Protein AF-A0A6I1QXG1-F1 (afdb_monomer)

Foldseek 3Di:
DPPPPVVVVVVVVVVVVVVVVVQVPWFWAWDWDWADQQFIWIKIWTAAQAKFAFKKKDWFKWFQVDDDPNFSIDTQPQDIDTDGIAHHGGMDDRDGPLVSGPCSVVDDQQIKMWTKMWMDGVRHPDTWMKTWIHRHRPWIWMAIDDPVCVVCRVVLVCCQSRDPHNVVSVVVVDDPVRIDIHD

Mean predicted aligned error: 5.83 Å

Secondary structure (DSSP, 8-state):
--STTHHHHHHHHHHHHHHHHHHHT----EEEEEE-TTS-EEEEEE-SSS-EES-EEEEEEEESSS-BTTBSSEE--PPPEE-SEE-TT-EEEEEETGGG-TTGGG--TT-EEEEEEEEE-TT-S--EEEEEEEETTTEEEEEEEPGGGGGGHHHHHHHHHTSS-HHHHHHHHS-GGGPEEE-

Solvent-accessible surface area (backbone atoms only — not comparable to full-atom values): 9833 Å² total; per-residue (Å²): 144,72,72,83,63,54,57,62,53,52,51,52,52,51,50,52,51,50,56,54,53,52,56,76,69,47,54,24,35,64,47,80,44,65,37,35,20,54,63,49,20,38,29,47,32,30,77,21,88,30,72,36,52,47,40,32,39,39,47,56,40,29,33,59,75,41,67,39,96,95,36,70,32,28,72,37,71,36,71,69,44,74,44,73,66,42,52,48,69,33,69,50,68,78,40,46,54,54,79,56,22,88,50,36,90,80,61,51,77,69,34,41,35,40,40,40,36,40,38,40,41,82,70,34,73,55,79,44,39,26,44,38,40,32,32,31,60,70,34,32,34,36,30,77,52,58,77,89,49,58,88,48,46,67,60,54,50,47,61,23,64,72,40,98,54,34,68,61,40,57,65,68,70,53,63,73,89,64,47,44,70,23,87

Nearest PDB structures (foldseek):
  5mho-assembly1_A  TM=5.913E-01  e=2.987E-01  Homo sapiens
  5mhn-assembly1_A  TM=5.917E-01  e=3.156E-01  Homo sapiens
  5mhm-assembly1_A  TM=5.812E-01  e=3.523E-01  Homo sapiens
  5mhn-assembly2_B  TM=4.538E-01  e=1.545E-01  Homo sapiens
  5mhl-assembly1_A  TM=4.402E-01  e=1.822E-01  Homo sapiens

Sequence (183 aa):
MATLVTLPLILVGGILAFIQLRGEFAKPDIGLGFYRAQSPQLRVVNLGSTLVREPKYQLDIYDLNVKADGRPFMILQIPAQVLDFLNPNDALGPYGIMALSPRRDAVKDGHHLFGYGQVTCPGCTRFRRYWFYAELGKGGWYAEIPAEEHPNILKRLADIVYSENPLAGIGATVSQTVRVSIR

pLDDT: mean 91.42, std 8.35, range [53.91, 98.31]

Radius of gyration: 21.5 Å; Cα contacts (8 Å, |Δi|>4): 371; chains: 1; bounding box: 45×30×80 Å

Structure (mmCIF, N/CA/C/O backbone):
data_AF-A0A6I1QXG1-F1
#
_entry.id   AF-A0A6I1QXG1-F1
#
loop_
_atom_site.group_PDB
_atom_site.id
_atom_site.type_symbol
_atom_site.label_atom_id
_atom_site.label_alt_id
_atom_site.label_comp_id
_atom_site.label_asym_id
_atom_site.label_entity_id
_atom_site.label_seq_id
_atom_site.pdbx_PDB_ins_code
_atom_site.Cartn_x
_atom_site.Cartn_y
_atom_site.Cartn_z
_atom_site.occupancy
_atom_site.B_iso_or_equiv
_atom_site.auth_seq_id
_atom_site.auth_comp_id
_atom_site.auth_asym_id
_atom_site.auth_atom_id
_atom_site.pdbx_PDB_model_num
ATOM 1 N N . MET A 1 1 ? -27.106 -7.708 58.374 1.00 54.12 1 MET A N 1
ATOM 2 C CA . MET A 1 1 ? -26.103 -8.635 57.803 1.00 54.12 1 MET A CA 1
ATOM 3 C C . MET A 1 1 ? -26.283 -8.710 56.275 1.00 54.12 1 MET A C 1
ATOM 5 O O . MET A 1 1 ? -26.497 -9.779 55.733 1.00 54.12 1 MET A O 1
ATOM 9 N N . ALA A 1 2 ? -26.269 -7.560 55.582 1.00 53.91 2 ALA A N 1
ATOM 10 C CA . ALA A 1 2 ? -26.629 -7.449 54.153 1.00 53.91 2 ALA A CA 1
ATOM 11 C C . ALA A 1 2 ? -25.591 -6.670 53.313 1.00 53.91 2 ALA A C 1
ATOM 13 O O . ALA A 1 2 ? -25.791 -6.427 52.130 1.00 53.91 2 ALA A O 1
ATOM 14 N N . THR A 1 3 ? -24.472 -6.272 53.919 1.00 57.31 3 THR A N 1
ATOM 15 C CA . THR A 1 3 ? -23.481 -5.357 53.331 1.00 57.31 3 THR A CA 1
ATOM 16 C C . THR A 1 3 ? -22.302 -6.057 52.652 1.00 57.31 3 THR A C 1
ATOM 18 O O . THR A 1 3 ? -21.581 -5.421 51.895 1.00 57.31 3 THR A O 1
ATOM 21 N N . LEU A 1 4 ? -22.101 -7.359 52.883 1.00 59.66 4 LEU A N 1
ATOM 22 C CA . LEU A 1 4 ? -20.922 -8.080 52.380 1.00 59.66 4 LEU A CA 1
ATOM 23 C C . LEU A 1 4 ? -21.083 -8.634 50.951 1.00 59.66 4 LEU A C 1
ATOM 25 O O . LEU A 1 4 ? -20.084 -8.915 50.300 1.00 59.66 4 LEU A O 1
ATOM 29 N N . VAL A 1 5 ? -22.315 -8.747 50.439 1.00 63.31 5 VAL A N 1
ATOM 30 C CA . VAL A 1 5 ? -22.600 -9.320 49.103 1.00 63.31 5 VAL A CA 1
ATOM 31 C C . VAL A 1 5 ? -22.912 -8.243 48.053 1.00 63.31 5 VAL A C 1
ATOM 33 O O . VAL A 1 5 ? -22.680 -8.443 46.865 1.00 63.31 5 VAL A O 1
ATOM 36 N N . THR A 1 6 ? -23.376 -7.062 48.465 1.00 69.38 6 THR A N 1
ATOM 37 C CA . THR A 1 6 ? -23.766 -5.975 47.551 1.00 69.38 6 THR A CA 1
ATOM 38 C C . THR A 1 6 ? -22.577 -5.291 46.878 1.00 69.38 6 THR A C 1
ATOM 40 O O . THR A 1 6 ? -22.641 -4.991 45.689 1.00 69.38 6 THR A O 1
ATOM 43 N N . LEU A 1 7 ? -21.469 -5.089 47.597 1.00 75.06 7 LEU A N 1
ATOM 44 C CA . LEU A 1 7 ? -20.270 -4.443 47.055 1.00 75.06 7 LEU A CA 1
ATOM 45 C C . LEU A 1 7 ? -19.622 -5.214 45.880 1.00 75.06 7 LEU A C 1
ATOM 47 O O . LEU A 1 7 ? -19.377 -4.590 44.846 1.00 75.06 7 LEU A O 1
ATOM 51 N N . PRO A 1 8 ? -19.375 -6.541 45.961 1.00 79.44 8 PRO A N 1
ATOM 52 C CA . PRO A 1 8 ? -18.813 -7.281 44.831 1.00 79.44 8 PRO A CA 1
ATOM 53 C C . PRO A 1 8 ? -19.759 -7.328 43.623 1.00 79.44 8 PRO A C 1
ATOM 55 O O . PRO A 1 8 ? -19.289 -7.244 42.493 1.00 79.44 8 PRO A O 1
ATOM 58 N N . LEU A 1 9 ? -21.081 -7.376 43.831 1.00 79.00 9 LEU A N 1
ATOM 59 C CA . LEU A 1 9 ? -22.063 -7.320 42.739 1.00 79.00 9 LEU A CA 1
ATOM 60 C C . LEU A 1 9 ? -22.036 -5.976 41.996 1.00 79.00 9 LEU A C 1
ATOM 62 O O . LEU A 1 9 ? -22.046 -5.962 40.766 1.00 79.00 9 LEU A O 1
ATOM 66 N N . ILE A 1 10 ? -21.947 -4.856 42.722 1.00 84.69 10 ILE A N 1
ATOM 67 C CA . ILE A 1 10 ? -21.824 -3.518 42.119 1.00 84.69 10 ILE A CA 1
ATOM 68 C C . ILE A 1 10 ? -20.504 -3.391 41.353 1.00 84.69 10 ILE A C 1
ATOM 70 O O . ILE A 1 10 ? -20.495 -2.866 40.242 1.00 84.69 10 ILE A O 1
ATOM 74 N N . LEU A 1 11 ? -19.399 -3.898 41.908 1.00 86.19 11 LEU A N 1
ATOM 75 C CA . LEU A 1 11 ? -18.097 -3.870 41.237 1.00 86.19 11 LEU A CA 1
ATOM 76 C C . LEU A 1 11 ? -18.103 -4.692 39.946 1.00 86.19 11 LEU A C 1
ATOM 78 O O . LEU A 1 11 ? -17.664 -4.195 38.913 1.00 86.19 11 LEU A O 1
ATOM 82 N N . VAL A 1 12 ? -18.643 -5.913 39.971 1.00 88.75 12 VAL A N 1
ATOM 83 C CA . VAL A 1 12 ? -18.746 -6.758 38.771 1.00 88.75 12 VAL A CA 1
ATOM 84 C C . VAL A 1 12 ? -19.657 -6.111 37.727 1.00 88.75 12 VAL A C 1
ATOM 86 O O . VAL A 1 12 ? -19.268 -6.010 36.566 1.00 88.75 12 VAL A O 1
ATOM 89 N N . GLY A 1 13 ? -20.828 -5.607 3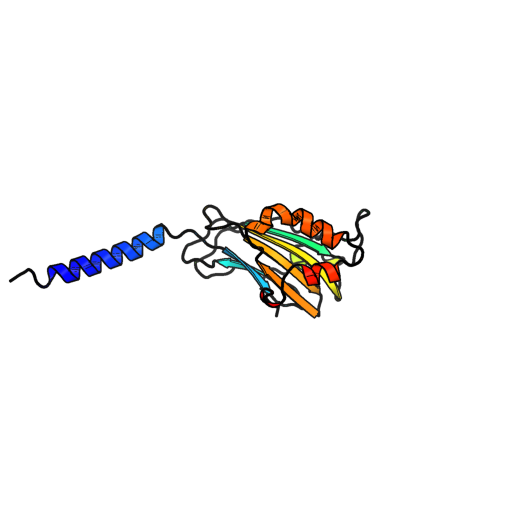8.131 1.00 88.69 13 GLY A N 1
ATOM 90 C CA . GLY A 1 13 ? -21.739 -4.897 37.230 1.00 88.69 13 GLY A CA 1
ATOM 91 C C . GLY A 1 13 ? -21.103 -3.650 36.609 1.00 88.69 13 GLY A C 1
ATOM 92 O O . GLY A 1 13 ? -21.192 -3.449 35.400 1.00 88.69 13 GLY A O 1
ATOM 93 N N . GLY A 1 14 ? -20.392 -2.853 37.412 1.00 89.69 14 GLY A N 1
ATOM 94 C CA . GLY A 1 14 ? -19.665 -1.671 36.949 1.00 89.69 14 GLY A CA 1
ATOM 95 C C . GLY A 1 14 ? -18.531 -2.008 35.979 1.00 89.69 14 GLY A C 1
ATOM 96 O O . GLY A 1 14 ? -18.388 -1.341 34.957 1.00 89.69 14 GLY A O 1
ATOM 97 N N . ILE A 1 15 ? -17.763 -3.070 36.246 1.00 89.19 15 ILE A N 1
ATOM 98 C CA . ILE A 1 15 ? -16.699 -3.546 35.349 1.00 89.19 15 ILE A CA 1
ATOM 99 C C . ILE A 1 15 ? -17.286 -4.015 34.014 1.00 89.19 15 ILE A C 1
ATOM 101 O O . ILE A 1 15 ? -16.781 -3.629 32.963 1.00 89.19 15 ILE A O 1
ATOM 105 N N . LEU A 1 16 ? -18.364 -4.803 34.032 1.00 87.62 16 LEU A N 1
ATOM 106 C CA . LEU A 1 16 ? -19.006 -5.290 32.807 1.00 87.62 16 LEU A CA 1
ATOM 107 C C . LEU A 1 16 ? -19.602 -4.144 31.980 1.00 87.62 16 LEU A C 1
ATOM 109 O O . LEU A 1 16 ? -19.374 -4.090 30.772 1.00 87.62 16 LEU A O 1
ATOM 113 N N . ALA A 1 17 ? -20.285 -3.194 32.624 1.00 85.25 17 ALA A N 1
ATOM 114 C CA . ALA A 1 17 ? -20.804 -2.000 31.960 1.00 85.25 17 ALA A CA 1
ATOM 115 C C . ALA A 1 17 ? -19.674 -1.150 31.358 1.00 85.25 17 ALA A C 1
ATOM 117 O O . ALA A 1 17 ? -19.783 -0.682 30.227 1.00 85.25 17 ALA A O 1
ATOM 118 N N . PHE A 1 18 ? -18.556 -0.992 32.073 1.00 84.56 18 PHE A N 1
ATOM 119 C CA . PHE A 1 18 ? -17.382 -0.283 31.566 1.00 84.56 18 PHE A CA 1
ATOM 120 C C . PHE A 1 18 ? -16.746 -0.988 30.358 1.00 84.56 18 PHE A C 1
ATOM 122 O O . PHE A 1 18 ? -16.368 -0.326 29.391 1.00 84.56 18 PHE A O 1
ATOM 129 N N . ILE A 1 19 ? -16.651 -2.322 30.382 1.00 83.12 19 ILE A N 1
ATOM 130 C CA . ILE A 1 19 ? -16.152 -3.122 29.253 1.00 83.12 19 ILE A CA 1
ATOM 131 C C . ILE A 1 19 ? -17.070 -2.964 28.033 1.00 83.12 19 ILE A C 1
ATOM 133 O O . ILE A 1 19 ? -16.569 -2.737 26.933 1.00 83.12 19 ILE A O 1
ATOM 137 N N . GLN A 1 20 ? -18.392 -3.022 28.222 1.00 79.69 20 GLN A N 1
ATOM 138 C CA . GLN A 1 20 ? -19.362 -2.821 27.140 1.00 79.69 20 GLN A CA 1
ATOM 139 C C . GLN A 1 20 ? -19.287 -1.403 26.560 1.00 79.69 20 GLN A C 1
ATOM 141 O O . GLN A 1 20 ? -19.156 -1.246 25.348 1.00 79.69 20 GLN A O 1
ATOM 146 N N . LEU A 1 21 ? -19.270 -0.372 27.412 1.00 81.50 21 LEU A N 1
ATOM 147 C CA . LEU A 1 21 ? -19.155 1.024 26.976 1.00 81.50 21 LEU A CA 1
ATOM 148 C C . LEU A 1 21 ? -17.854 1.282 26.212 1.00 81.50 21 LEU A C 1
ATOM 150 O O . LEU A 1 21 ? -17.858 1.996 25.214 1.00 81.50 21 LEU A O 1
ATOM 154 N N . ARG A 1 22 ? -16.734 0.680 26.629 1.00 78.75 22 ARG A N 1
ATOM 155 C CA . ARG A 1 22 ? -15.468 0.792 25.891 1.00 78.75 22 ARG A CA 1
ATOM 156 C C . ARG A 1 22 ? -15.561 0.270 24.460 1.00 78.75 22 ARG A C 1
ATOM 158 O O . ARG A 1 22 ? -14.915 0.847 23.589 1.00 78.75 22 ARG A O 1
ATOM 165 N N . GLY A 1 23 ? -16.335 -0.789 24.226 1.00 69.19 23 GLY A N 1
ATOM 166 C CA . GLY A 1 23 ? -16.567 -1.334 22.888 1.00 69.19 23 GLY A CA 1
ATOM 167 C C . GLY A 1 23 ? -17.286 -0.346 21.969 1.00 69.19 23 GLY A C 1
ATOM 168 O O . GLY A 1 23 ? -16.873 -0.173 20.828 1.00 69.19 23 GLY A O 1
ATOM 169 N N . GLU A 1 24 ? -18.285 0.369 22.489 1.00 74.56 24 GLU A N 1
ATOM 170 C CA . GLU A 1 24 ? -19.055 1.370 21.732 1.00 74.56 24 GLU A CA 1
ATOM 171 C C . GLU A 1 24 ? -18.222 2.602 21.346 1.00 74.56 24 GLU A C 1
ATOM 173 O O . GLU A 1 24 ? -18.413 3.191 20.284 1.00 74.56 24 GLU A O 1
ATOM 178 N N . PHE A 1 25 ? -17.250 2.986 22.178 1.00 80.44 25 PHE A N 1
ATOM 179 C CA . PHE A 1 25 ? -16.347 4.105 21.879 1.00 80.44 25 PHE A CA 1
ATOM 180 C C . PHE A 1 25 ? -15.090 3.696 21.097 1.00 80.44 25 PHE A C 1
ATOM 182 O O . PHE A 1 25 ? -14.273 4.559 20.753 1.00 80.44 25 PHE A O 1
ATOM 189 N N . ALA A 1 26 ? -14.899 2.404 20.820 1.00 87.56 26 ALA A N 1
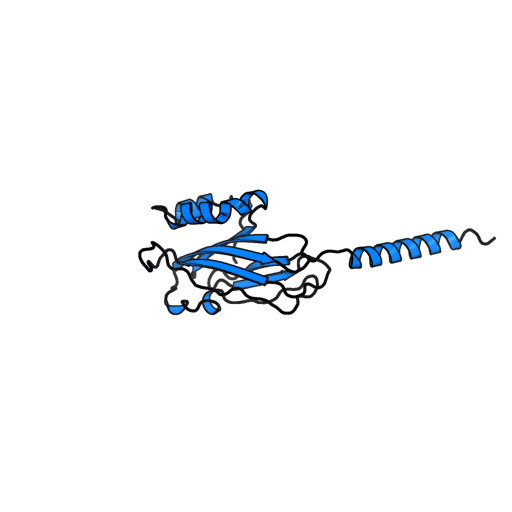ATOM 190 C CA . ALA A 1 26 ? -13.734 1.936 20.089 1.00 87.56 26 ALA A CA 1
ATOM 191 C C . ALA A 1 26 ? -13.843 2.328 18.607 1.00 87.56 26 ALA A C 1
ATOM 193 O O . ALA A 1 26 ? -14.673 1.838 17.842 1.00 87.56 26 ALA A O 1
ATOM 194 N N . LYS A 1 27 ? -12.964 3.236 18.184 1.00 92.75 27 LYS A N 1
ATOM 195 C CA . LYS A 1 27 ? -12.888 3.659 16.787 1.00 92.75 27 LYS A CA 1
ATOM 196 C C . LYS A 1 27 ? -12.314 2.534 15.914 1.00 92.75 27 LYS A C 1
ATOM 198 O O . LYS A 1 27 ? -11.374 1.869 16.356 1.00 92.75 27 LYS A O 1
ATOM 203 N N . PRO A 1 28 ? -12.806 2.355 14.677 1.00 95.31 28 PRO A N 1
ATOM 204 C CA . PRO A 1 28 ? -12.245 1.367 13.766 1.00 95.31 28 PRO A CA 1
ATOM 205 C C . PRO A 1 28 ? -10.762 1.642 13.475 1.00 95.31 28 PRO A C 1
ATOM 207 O O . PRO A 1 28 ? -10.323 2.796 13.418 1.00 95.31 28 PRO A O 1
ATOM 210 N N . ASP A 1 29 ? -9.978 0.587 13.272 1.00 96.62 29 ASP A N 1
ATOM 211 C CA . ASP A 1 29 ? -8.586 0.683 12.827 1.00 96.62 29 ASP A CA 1
ATOM 212 C C . ASP A 1 29 ? -8.377 -0.290 11.673 1.00 96.62 29 ASP A C 1
ATOM 214 O O . ASP A 1 29 ? -8.671 -1.475 11.796 1.00 96.62 29 ASP A O 1
ATOM 218 N N . ILE A 1 30 ? -7.890 0.209 10.541 1.00 97.75 30 ILE A N 1
ATOM 219 C CA . ILE A 1 30 ? -7.683 -0.595 9.339 1.00 97.75 30 ILE A CA 1
ATOM 220 C C . ILE A 1 30 ? -6.283 -0.408 8.784 1.00 97.75 30 ILE A C 1
ATOM 222 O O . ILE A 1 30 ? -5.664 0.641 8.962 1.00 97.75 30 ILE A O 1
ATOM 226 N N . GLY A 1 31 ? -5.808 -1.420 8.068 1.00 97.81 31 GLY A N 1
ATOM 227 C CA . GLY A 1 31 ? -4.512 -1.418 7.405 1.00 97.81 31 GLY A CA 1
ATOM 228 C C . GLY A 1 31 ? -4.536 -2.125 6.056 1.00 97.81 31 GLY A C 1
ATOM 229 O O . GLY A 1 31 ? -5.525 -2.754 5.670 1.00 97.81 31 GLY A O 1
ATOM 230 N N . LEU A 1 32 ? -3.414 -2.019 5.346 1.00 97.88 32 LEU A N 1
ATOM 231 C CA . LEU A 1 32 ? -3.138 -2.796 4.141 1.00 97.88 32 LEU A CA 1
ATOM 232 C C . LEU A 1 32 ? -2.072 -3.846 4.446 1.00 97.88 32 LEU A C 1
ATOM 234 O O . LEU A 1 32 ? -1.063 -3.558 5.089 1.00 97.88 32 LEU A O 1
ATOM 238 N N . GLY A 1 33 ? -2.296 -5.060 3.954 1.00 96.12 33 GLY A N 1
ATOM 239 C CA . GLY A 1 33 ? -1.309 -6.132 3.943 1.00 96.12 33 GLY A CA 1
ATOM 240 C C . GLY A 1 33 ? -0.978 -6.535 2.512 1.00 96.12 33 GLY A C 1
ATOM 241 O O . GLY A 1 33 ? -1.880 -6.638 1.678 1.00 96.12 33 GLY A O 1
ATOM 242 N N . PHE A 1 34 ? 0.301 -6.788 2.240 1.00 95.56 34 PHE A N 1
ATOM 243 C CA . PHE A 1 34 ? 0.778 -7.248 0.937 1.00 95.56 34 PHE A CA 1
ATOM 244 C C . PHE A 1 34 ? 1.401 -8.640 1.061 1.00 95.56 34 PHE A C 1
ATOM 246 O O . PHE A 1 34 ? 2.191 -8.895 1.970 1.00 95.56 34 PHE A O 1
ATOM 253 N N . TYR A 1 35 ? 1.036 -9.541 0.151 1.00 91.56 35 TYR A N 1
ATOM 254 C CA . TYR A 1 35 ? 1.358 -10.972 0.224 1.00 91.56 35 TYR A CA 1
ATOM 255 C C . TYR A 1 35 ? 1.775 -11.525 -1.139 1.00 91.56 35 TYR A C 1
ATOM 257 O O . TYR A 1 35 ? 1.437 -10.937 -2.165 1.00 91.56 35 TYR A O 1
ATOM 265 N N . ARG A 1 36 ? 2.447 -12.683 -1.138 1.00 88.38 36 ARG A N 1
ATOM 266 C CA . ARG A 1 36 ? 2.899 -13.448 -2.310 1.00 88.38 36 ARG A CA 1
ATOM 267 C C . ARG A 1 36 ? 3.777 -12.642 -3.252 1.00 88.38 36 ARG A C 1
ATOM 269 O O . ARG A 1 36 ? 3.297 -12.061 -4.221 1.00 88.38 36 ARG A O 1
ATOM 276 N N . ALA A 1 37 ? 5.082 -12.659 -3.002 1.00 74.50 37 ALA A N 1
ATOM 277 C CA . ALA A 1 37 ? 6.044 -11.881 -3.781 1.00 74.50 37 ALA A CA 1
ATOM 278 C C . ALA A 1 37 ? 5.999 -12.185 -5.285 1.00 74.50 37 ALA A C 1
ATOM 280 O O . ALA A 1 37 ? 6.170 -11.283 -6.101 1.00 74.50 37 ALA A O 1
ATOM 281 N N . GLN A 1 38 ? 5.741 -13.441 -5.657 1.00 85.31 38 GLN A N 1
ATOM 282 C CA . GLN A 1 38 ? 5.741 -13.860 -7.058 1.00 85.31 38 GLN A CA 1
ATOM 283 C C . GLN A 1 38 ? 4.543 -13.294 -7.830 1.00 85.31 38 GLN A C 1
ATOM 285 O O . GLN A 1 38 ? 4.644 -13.050 -9.025 1.00 85.31 38 GLN A O 1
ATOM 290 N N . SER A 1 39 ? 3.424 -13.052 -7.146 1.00 90.44 39 SER A N 1
ATOM 291 C CA . SER A 1 39 ? 2.210 -12.471 -7.718 1.00 90.44 39 SER A CA 1
ATOM 292 C C . SER A 1 39 ? 1.565 -11.570 -6.663 1.00 90.44 39 SER A C 1
ATOM 294 O O . SER A 1 39 ? 0.623 -12.022 -6.005 1.00 90.44 39 SER A O 1
ATOM 296 N N . PRO A 1 40 ? 2.051 -10.324 -6.489 1.00 93.69 40 PRO A N 1
ATOM 297 C CA . PRO A 1 40 ? 1.669 -9.456 -5.385 1.00 93.69 40 PRO A CA 1
ATOM 298 C C . PRO A 1 40 ? 0.157 -9.358 -5.191 1.00 93.69 40 PRO A C 1
ATOM 300 O O . PRO A 1 40 ? -0.601 -9.045 -6.115 1.00 93.69 40 PRO A O 1
ATOM 303 N N . GLN A 1 41 ? -0.275 -9.628 -3.965 1.00 96.00 41 GLN A N 1
ATOM 304 C CA . GLN A 1 41 ? -1.667 -9.590 -3.539 1.00 96.00 41 GLN A CA 1
ATOM 305 C C . GLN A 1 41 ? -1.854 -8.559 -2.435 1.00 96.00 41 GLN A C 1
ATOM 307 O O . GLN A 1 41 ? -1.000 -8.414 -1.564 1.00 96.00 41 GLN A O 1
ATOM 312 N N . LEU A 1 42 ? -3.004 -7.897 -2.443 1.00 97.00 42 LEU A N 1
ATOM 313 C CA . LEU A 1 42 ? -3.441 -6.969 -1.413 1.00 97.00 42 LEU A CA 1
ATOM 314 C C . LEU A 1 42 ? -4.505 -7.619 -0.522 1.00 97.00 42 LEU A C 1
ATOM 316 O O . LEU A 1 42 ? -5.403 -8.306 -1.014 1.00 97.00 4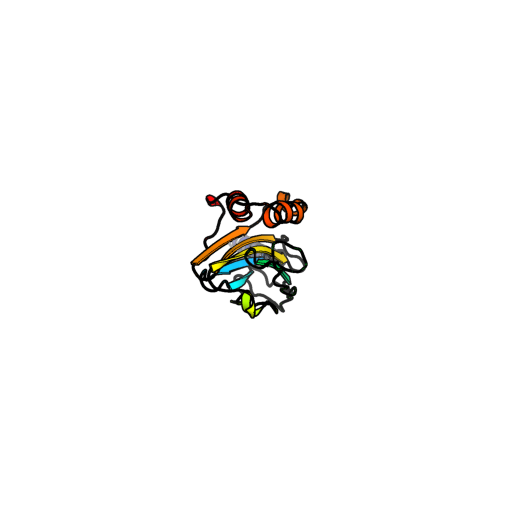2 LEU A O 1
ATOM 320 N N . ARG A 1 43 ? -4.454 -7.329 0.779 1.00 97.31 43 ARG A N 1
ATOM 321 C CA . ARG A 1 43 ? -5.596 -7.454 1.690 1.00 97.31 43 ARG A CA 1
ATOM 322 C C . ARG A 1 43 ? -5.863 -6.140 2.405 1.00 97.31 43 ARG A C 1
ATOM 324 O O . ARG A 1 43 ? -4.925 -5.428 2.766 1.00 97.31 43 ARG A O 1
ATOM 331 N N . VAL A 1 44 ? -7.136 -5.869 2.660 1.00 98.06 44 VAL A N 1
ATOM 332 C CA . VAL A 1 44 ? -7.574 -4.817 3.582 1.00 98.06 44 VAL A CA 1
ATOM 333 C C . VAL A 1 44 ? -7.912 -5.492 4.901 1.00 98.06 44 VAL A C 1
ATOM 335 O O . VAL A 1 44 ? -8.710 -6.424 4.913 1.00 98.06 44 VAL A O 1
ATOM 338 N N . VAL A 1 45 ? -7.274 -5.068 5.988 1.00 97.88 45 VAL A N 1
ATOM 339 C CA . VAL A 1 45 ? -7.336 -5.755 7.286 1.00 97.88 45 VAL A CA 1
ATOM 340 C C . VAL A 1 45 ? -7.955 -4.833 8.323 1.00 97.88 45 VAL A C 1
ATOM 342 O O . VAL A 1 45 ? -7.558 -3.672 8.417 1.00 97.88 45 VAL A O 1
ATOM 345 N N . ASN A 1 46 ? -8.892 -5.347 9.116 1.00 97.56 46 ASN A N 1
ATOM 346 C CA . ASN A 1 46 ? -9.387 -4.677 10.307 1.00 97.56 46 ASN A CA 1
ATOM 347 C C . ASN A 1 46 ? -8.477 -5.050 11.474 1.00 97.56 46 ASN A C 1
ATOM 349 O O . ASN A 1 46 ? -8.435 -6.195 11.912 1.00 97.56 46 ASN A O 1
ATOM 353 N N . LEU A 1 47 ? -7.716 -4.071 11.940 1.00 96.50 47 LEU A N 1
ATOM 354 C CA . LEU A 1 47 ? -6.777 -4.198 13.050 1.00 96.50 47 LEU A CA 1
ATOM 355 C C . LEU A 1 47 ? -7.449 -3.889 14.396 1.00 96.50 47 LEU A C 1
ATOM 357 O O . LEU A 1 47 ? -6.823 -4.042 15.443 1.00 96.50 47 LEU A O 1
ATOM 361 N N . GLY A 1 48 ? -8.694 -3.408 14.364 1.00 93.88 48 GLY A N 1
ATOM 362 C CA . GLY A 1 48 ? -9.483 -3.053 15.530 1.00 93.88 48 GLY A CA 1
ATOM 363 C C . GLY A 1 48 ? -10.497 -4.122 15.936 1.00 93.88 48 GLY A C 1
ATOM 364 O O . GLY A 1 48 ? -10.696 -5.149 15.285 1.00 93.88 48 GLY A O 1
ATOM 365 N N . SER A 1 49 ? -11.188 -3.831 17.038 1.00 92.81 49 SER A N 1
ATOM 366 C CA . SER A 1 49 ? -12.224 -4.687 17.620 1.00 92.81 49 SER A CA 1
ATOM 367 C C . SER A 1 49 ? -13.652 -4.294 17.222 1.00 92.81 49 SER A C 1
ATOM 369 O O . SER A 1 49 ? -14.601 -4.850 17.770 1.00 92.81 49 SER A O 1
ATOM 371 N N . THR A 1 50 ? -13.829 -3.338 16.305 1.00 94.12 50 THR A N 1
ATOM 372 C CA . THR A 1 50 ? -15.147 -2.831 15.883 1.00 94.12 50 THR A CA 1
ATOM 373 C C . THR A 1 50 ? -15.384 -3.002 14.391 1.00 94.12 50 THR A C 1
ATOM 375 O O . THR A 1 50 ? -14.445 -3.121 13.606 1.00 94.12 50 THR A O 1
ATOM 378 N N . LEU A 1 51 ? -16.659 -3.074 14.002 1.00 94.94 51 LEU A N 1
ATOM 379 C CA . LEU A 1 51 ? -17.068 -3.193 12.605 1.00 94.94 51 LEU A CA 1
ATOM 380 C C . LEU A 1 51 ? -16.609 -1.959 11.822 1.00 94.94 51 LEU A C 1
ATOM 382 O O . LEU A 1 51 ? -16.940 -0.828 12.177 1.00 94.94 51 LEU A O 1
ATOM 386 N N . VAL A 1 52 ? -15.911 -2.184 10.715 1.00 97.25 52 VAL A N 1
ATOM 387 C CA . VAL A 1 52 ? -15.574 -1.128 9.762 1.00 97.25 52 VAL A CA 1
ATOM 388 C C . VAL A 1 52 ? -16.653 -1.102 8.691 1.00 97.25 52 VAL A C 1
ATOM 390 O O . VAL A 1 52 ? -16.953 -2.137 8.099 1.00 97.25 52 VAL A O 1
ATOM 393 N N . ARG A 1 53 ? -17.212 0.073 8.412 1.00 96.88 53 ARG A N 1
ATOM 394 C CA . ARG A 1 53 ? -18.134 0.288 7.290 1.00 96.88 53 ARG A CA 1
ATOM 395 C C . ARG A 1 53 ? -17.439 1.095 6.212 1.00 96.88 53 ARG A C 1
ATOM 397 O O . ARG A 1 53 ? -16.657 1.986 6.536 1.00 96.88 53 ARG A O 1
ATOM 404 N N . GLU A 1 54 ? -17.722 0.768 4.961 1.00 97.50 54 GLU A N 1
ATOM 405 C CA . GLU A 1 54 ? -17.268 1.524 3.797 1.00 97.50 54 GLU A CA 1
ATOM 406 C C . GLU A 1 54 ? -15.748 1.790 3.761 1.00 97.50 54 GLU A C 1
ATOM 408 O O . GLU A 1 54 ? -15.334 2.925 3.490 1.00 97.50 54 GLU A O 1
ATOM 413 N N . PRO A 1 55 ? -14.866 0.806 4.070 1.00 97.81 55 PRO A N 1
ATOM 414 C CA . PRO A 1 55 ? -13.444 1.070 3.966 1.00 97.81 55 PRO A CA 1
ATOM 415 C C . PRO A 1 55 ? -13.076 1.359 2.512 1.00 97.81 55 PRO A C 1
ATOM 417 O O . PRO A 1 55 ? -13.493 0.667 1.582 1.00 97.81 55 PRO A O 1
ATOM 420 N N . LYS A 1 56 ? -12.248 2.383 2.335 1.00 98.25 56 LYS A N 1
ATOM 421 C CA . LYS A 1 56 ? -11.748 2.839 1.046 1.00 98.25 56 LYS A CA 1
ATOM 422 C C . LYS A 1 56 ? -10.249 2.629 0.971 1.00 98.25 56 LYS A C 1
ATOM 424 O O . LYS A 1 56 ? -9.527 2.987 1.903 1.00 98.25 56 LYS A O 1
ATOM 429 N N . TYR A 1 57 ? -9.772 2.132 -0.164 1.00 98.25 57 TYR A N 1
ATOM 430 C CA . TYR A 1 57 ? -8.345 2.098 -0.461 1.00 98.25 57 TYR A CA 1
ATOM 431 C C . TYR A 1 57 ? -8.034 2.585 -1.873 1.00 98.25 57 TYR A C 1
ATOM 433 O O . TYR A 1 57 ? -8.884 2.588 -2.763 1.00 98.25 57 TYR A O 1
ATOM 441 N N . GLN A 1 58 ? -6.791 3.005 -2.075 1.00 97.75 58 GLN A N 1
ATOM 442 C CA . GLN A 1 58 ? -6.255 3.395 -3.375 1.00 97.75 58 GLN A CA 1
ATOM 443 C C . GLN A 1 58 ? -4.801 2.946 -3.470 1.00 97.75 58 GLN A C 1
ATOM 445 O O . GLN A 1 58 ? -4.074 3.003 -2.477 1.00 97.75 58 GLN A O 1
ATOM 450 N N . LEU A 1 59 ? -4.396 2.505 -4.660 1.00 97.62 59 LEU A N 1
ATOM 451 C CA . LEU A 1 59 ? -3.027 2.121 -4.974 1.00 97.62 59 LEU A CA 1
ATOM 452 C C . LEU A 1 59 ? -2.513 2.987 -6.125 1.00 97.62 59 LEU A C 1
ATOM 454 O O . LEU A 1 59 ? -3.051 2.927 -7.228 1.00 97.62 59 LEU A O 1
ATOM 458 N N . ASP A 1 60 ? -1.441 3.730 -5.880 1.00 96.06 60 ASP A N 1
ATOM 459 C CA . ASP A 1 60 ? -0.716 4.480 -6.899 1.00 96.06 60 ASP A CA 1
ATOM 460 C C . ASP A 1 60 ? 0.611 3.755 -7.148 1.00 96.06 60 ASP A C 1
ATOM 462 O O . ASP A 1 60 ? 1.618 4.013 -6.487 1.00 96.06 60 ASP A O 1
ATOM 466 N N . ILE A 1 61 ? 0.569 2.768 -8.051 1.00 96.62 61 ILE A N 1
ATOM 467 C CA . ILE A 1 61 ? 1.698 1.888 -8.385 1.00 96.62 61 ILE A CA 1
ATOM 468 C C . ILE A 1 61 ? 2.194 2.198 -9.797 1.00 96.62 61 ILE A C 1
ATOM 470 O O . ILE A 1 61 ? 1.409 2.402 -10.730 1.00 96.62 61 ILE A O 1
ATOM 474 N N . TYR A 1 62 ? 3.513 2.194 -9.931 1.00 96.19 62 TYR A N 1
ATOM 475 C CA . TYR A 1 62 ? 4.275 2.498 -11.126 1.00 96.19 62 TYR A CA 1
ATOM 476 C C . TYR A 1 62 ? 5.112 1.280 -11.509 1.00 96.19 62 TYR A C 1
ATOM 478 O O . TYR A 1 62 ? 5.771 0.683 -10.660 1.00 96.19 62 TYR A O 1
ATOM 486 N N . ASP A 1 63 ? 5.094 0.933 -12.788 1.00 96.62 63 ASP A N 1
ATOM 487 C CA . ASP A 1 63 ? 6.050 0.024 -13.402 1.00 96.62 63 ASP A CA 1
ATOM 488 C C . ASP A 1 63 ? 7.244 0.845 -13.894 1.00 96.62 63 ASP A C 1
ATOM 490 O O . ASP A 1 63 ? 7.112 1.692 -14.782 1.00 96.62 63 ASP A O 1
ATOM 494 N N . LEU A 1 64 ? 8.400 0.613 -13.277 1.00 96.69 64 LEU A N 1
ATOM 495 C CA . LEU A 1 64 ? 9.638 1.347 -13.537 1.00 96.69 64 LEU A CA 1
ATOM 496 C C . LEU A 1 64 ? 10.395 0.823 -14.763 1.00 96.69 64 LEU A C 1
ATOM 498 O O . LEU A 1 64 ? 11.377 1.429 -15.186 1.00 96.69 64 LEU A O 1
ATOM 502 N N . ASN A 1 65 ? 9.963 -0.303 -15.331 1.00 96.25 65 ASN A N 1
ATOM 503 C CA . ASN A 1 65 ? 10.575 -0.906 -16.509 1.00 96.25 65 ASN A CA 1
ATOM 504 C C . ASN A 1 65 ? 9.926 -0.428 -17.814 1.00 96.25 65 ASN A C 1
ATOM 506 O O . ASN A 1 65 ? 10.539 -0.541 -18.878 1.00 96.25 65 ASN A O 1
ATOM 510 N N . VAL A 1 66 ? 8.704 0.106 -17.758 1.00 94.81 66 VAL A N 1
ATOM 511 C CA . VAL A 1 66 ? 7.939 0.521 -18.941 1.00 94.81 66 VAL A CA 1
ATOM 512 C C . VAL A 1 66 ? 7.848 2.040 -19.002 1.00 94.81 66 VAL A C 1
ATOM 514 O O . VAL A 1 66 ? 7.263 2.662 -18.127 1.00 94.81 66 VAL A O 1
ATOM 517 N N . LYS A 1 67 ? 8.365 2.659 -20.067 1.00 93.19 67 LYS A N 1
ATOM 518 C CA . LYS A 1 67 ? 8.206 4.104 -20.308 1.00 93.19 67 LYS A CA 1
ATOM 519 C C . LYS A 1 67 ? 6.841 4.388 -20.939 1.00 93.19 67 LYS A C 1
ATOM 521 O O . LYS A 1 67 ? 6.453 3.691 -21.875 1.00 93.19 67 LYS A O 1
ATOM 526 N N . ALA A 1 68 ? 6.132 5.417 -20.474 1.00 92.69 68 ALA A N 1
ATOM 527 C CA . ALA A 1 68 ? 4.812 5.779 -21.000 1.00 92.69 68 ALA A CA 1
ATOM 528 C C . ALA A 1 68 ? 4.585 7.298 -21.019 1.00 92.69 68 ALA A C 1
ATOM 530 O O . ALA A 1 68 ? 4.834 7.983 -20.030 1.00 92.69 68 ALA A O 1
ATOM 531 N N . ASP A 1 69 ? 4.055 7.825 -22.127 1.00 87.25 69 ASP A N 1
ATOM 532 C CA . ASP A 1 69 ? 3.654 9.236 -22.278 1.00 87.25 69 ASP A CA 1
ATOM 533 C C . ASP A 1 69 ? 4.774 10.239 -21.929 1.00 87.25 69 ASP A C 1
ATOM 535 O O . ASP A 1 69 ? 4.564 11.197 -21.188 1.00 87.25 69 ASP A O 1
ATOM 539 N N . GLY A 1 70 ? 6.003 9.976 -22.389 1.00 88.31 70 GLY A N 1
ATOM 540 C CA . GLY A 1 70 ? 7.170 10.815 -22.081 1.00 88.31 70 GLY A CA 1
ATOM 541 C C . GLY A 1 70 ? 7.687 10.698 -20.640 1.00 88.31 70 GLY A C 1
ATOM 542 O O . GLY A 1 70 ? 8.614 11.413 -20.269 1.00 88.31 70 GLY A O 1
ATOM 543 N N . ARG A 1 71 ? 7.128 9.792 -19.828 1.00 90.31 71 ARG A N 1
ATOM 544 C CA . ARG A 1 71 ? 7.576 9.514 -18.456 1.00 90.31 71 ARG A CA 1
ATOM 545 C C . ARG A 1 71 ? 8.499 8.294 -18.413 1.00 90.31 71 ARG A C 1
ATOM 547 O O . ARG A 1 71 ? 8.330 7.373 -19.220 1.00 90.31 71 ARG A O 1
ATOM 554 N N . PRO A 1 72 ? 9.440 8.237 -17.451 1.00 91.69 72 PRO A N 1
ATOM 555 C CA . PRO A 1 72 ? 10.355 7.106 -17.307 1.00 91.69 72 PRO A CA 1
ATOM 556 C C . PRO A 1 72 ? 9.688 5.832 -16.758 1.00 91.69 72 PRO A C 1
ATOM 558 O O . PRO A 1 72 ? 10.357 4.815 -16.632 1.00 91.69 72 PRO A O 1
ATOM 561 N N . PHE A 1 73 ? 8.387 5.874 -16.466 1.00 94.88 73 PHE A N 1
ATOM 562 C CA . PHE A 1 73 ? 7.603 4.787 -15.884 1.00 94.88 73 PHE A CA 1
ATOM 563 C C . PHE A 1 73 ? 6.176 4.769 -16.450 1.00 94.88 73 PHE A C 1
ATOM 565 O O . PHE A 1 73 ? 5.698 5.747 -17.039 1.00 94.88 73 PHE A O 1
ATOM 572 N N . MET A 1 74 ? 5.458 3.680 -16.186 1.00 96.19 74 MET A N 1
ATOM 573 C CA . MET A 1 74 ? 4.054 3.496 -16.527 1.00 96.19 74 MET A CA 1
ATOM 574 C C . MET A 1 74 ? 3.227 3.398 -15.247 1.00 96.19 74 MET A C 1
ATOM 576 O O . MET A 1 74 ? 3.513 2.596 -14.370 1.00 96.19 74 MET A O 1
ATOM 580 N N . ILE A 1 75 ? 2.156 4.181 -15.141 1.00 95.06 75 ILE A N 1
ATOM 581 C CA . ILE A 1 75 ? 1.210 4.076 -14.018 1.00 95.06 75 ILE A CA 1
ATOM 582 C C . ILE A 1 75 ? 0.268 2.902 -14.279 1.00 95.06 75 ILE A C 1
ATOM 584 O O . ILE A 1 75 ? -0.246 2.796 -15.393 1.00 95.06 75 ILE A O 1
ATOM 588 N N . LEU A 1 76 ? -0.005 2.067 -13.273 1.00 95.31 76 LEU A N 1
ATOM 589 C CA . LEU A 1 76 ? -0.904 0.912 -13.406 1.00 95.31 76 LEU A CA 1
ATOM 590 C C . LEU A 1 76 ? -2.391 1.298 -13.494 1.00 95.31 76 LEU A C 1
ATOM 592 O O . LEU A 1 76 ? -3.195 0.499 -13.947 1.00 95.31 76 LEU A O 1
ATOM 596 N N . GLN A 1 77 ? -2.767 2.523 -13.114 1.00 95.06 77 GLN A N 1
ATOM 597 C CA . GLN A 1 77 ? -4.148 3.030 -13.181 1.00 95.06 77 GLN A CA 1
ATOM 598 C C . GLN A 1 77 ? -5.156 2.164 -12.405 1.00 95.06 77 GLN A C 1
ATOM 600 O O . GLN A 1 77 ? -6.237 1.854 -12.901 1.00 95.06 77 GLN A O 1
ATOM 605 N N . ILE A 1 78 ? -4.802 1.772 -11.180 1.00 97.00 78 ILE A N 1
ATOM 606 C CA . ILE A 1 78 ? -5.696 1.012 -10.304 1.00 97.00 78 ILE A CA 1
ATOM 607 C C . ILE A 1 78 ? -6.749 1.976 -9.728 1.00 97.00 78 ILE A C 1
ATOM 609 O O . ILE A 1 78 ? -6.381 2.917 -9.020 1.00 97.00 78 ILE A O 1
ATOM 613 N N . PRO A 1 79 ? -8.052 1.783 -10.003 1.00 96.88 79 PRO A N 1
ATOM 614 C CA . PRO A 1 79 ? -9.085 2.662 -9.474 1.00 96.88 79 PRO A CA 1
ATOM 615 C C . PRO A 1 79 ? -9.216 2.505 -7.956 1.00 96.88 79 PRO A C 1
ATOM 617 O O . PRO A 1 79 ? -9.103 1.399 -7.421 1.00 96.88 79 PRO A O 1
ATOM 620 N N . ALA A 1 80 ? -9.510 3.609 -7.264 1.00 97.44 80 ALA A N 1
ATOM 621 C CA . ALA A 1 80 ? -9.846 3.565 -5.846 1.00 97.44 80 ALA A CA 1
ATOM 622 C C . ALA A 1 80 ? -11.064 2.657 -5.616 1.00 97.44 80 ALA A C 1
ATOM 624 O O . ALA A 1 80 ? -12.031 2.706 -6.374 1.00 97.44 80 ALA A O 1
ATOM 625 N N . GLN A 1 81 ? -11.010 1.848 -4.565 1.00 97.88 81 GLN A N 1
ATOM 626 C CA . GLN A 1 81 ? -12.051 0.885 -4.221 1.00 97.88 81 GLN A CA 1
ATOM 627 C C . GLN A 1 81 ? -12.740 1.304 -2.929 1.00 97.88 81 GLN A C 1
ATOM 629 O O . GLN A 1 81 ? -12.079 1.772 -2.000 1.00 97.88 81 GLN A O 1
ATOM 634 N N . VAL A 1 82 ? -14.053 1.103 -2.873 1.00 97.75 82 VAL A N 1
ATOM 635 C CA . VAL A 1 82 ? -14.864 1.174 -1.654 1.00 97.75 82 VAL A CA 1
ATOM 636 C C . VAL A 1 82 ? -15.435 -0.220 -1.434 1.00 97.75 82 VAL A C 1
ATOM 638 O O . VAL A 1 82 ? -15.917 -0.842 -2.376 1.00 97.75 82 VAL A O 1
ATOM 641 N N . LEU A 1 83 ? -15.313 -0.727 -0.215 1.00 97.12 83 LEU A N 1
ATOM 642 C CA . LEU A 1 83 ? -15.787 -2.051 0.187 1.00 97.12 83 LEU A CA 1
ATOM 643 C C . LEU A 1 83 ? -17.009 -1.887 1.096 1.00 97.12 83 LEU A C 1
ATOM 645 O O . LEU A 1 83 ? -17.169 -0.827 1.681 1.00 97.12 83 LEU A O 1
ATOM 649 N N . ASP A 1 84 ? -17.836 -2.914 1.277 1.00 96.81 84 ASP A N 1
ATOM 650 C CA . ASP A 1 84 ? -19.070 -2.769 2.067 1.00 96.81 84 ASP A CA 1
ATOM 651 C C . ASP A 1 84 ? -18.793 -2.655 3.573 1.00 96.81 84 ASP A C 1
ATOM 653 O O . ASP A 1 84 ? -19.056 -1.636 4.217 1.00 96.81 84 ASP A O 1
ATOM 657 N N . PHE A 1 85 ? -18.248 -3.718 4.161 1.00 96.75 85 PHE A N 1
ATOM 658 C CA . PHE A 1 85 ? -17.900 -3.762 5.574 1.00 96.75 85 PHE A CA 1
ATOM 659 C C . PHE A 1 85 ? -16.789 -4.774 5.835 1.00 96.75 85 PHE A C 1
ATOM 661 O O . PHE A 1 85 ? -16.526 -5.660 5.023 1.00 96.75 85 PHE A O 1
ATOM 668 N N . LEU A 1 86 ? -16.146 -4.647 6.994 1.00 97.00 86 LEU A N 1
ATOM 669 C CA . LEU A 1 86 ? -15.123 -5.573 7.453 1.00 97.00 86 LEU A CA 1
ATOM 670 C C . LEU A 1 86 ? -15.304 -5.855 8.944 1.00 97.00 86 LEU A C 1
ATOM 672 O O . LEU A 1 86 ? -15.303 -4.936 9.770 1.00 97.00 86 LEU A O 1
ATOM 676 N N . ASN A 1 87 ? -15.476 -7.133 9.282 1.00 97.25 87 ASN A N 1
ATOM 677 C CA . ASN A 1 87 ? -15.659 -7.569 10.663 1.00 97.25 87 ASN A CA 1
ATOM 678 C C . ASN A 1 87 ? -14.406 -7.292 11.513 1.00 97.25 87 ASN A C 1
ATOM 680 O O . ASN A 1 87 ? -13.306 -7.167 10.964 1.00 97.25 87 ASN A O 1
ATOM 684 N N . PRO A 1 88 ? -14.549 -7.176 12.846 1.00 95.81 88 PRO A N 1
ATOM 685 C CA . PRO A 1 88 ? -13.416 -7.088 13.763 1.00 95.81 88 PRO A CA 1
ATOM 686 C C . PRO A 1 88 ? -12.394 -8.202 13.529 1.00 95.81 88 PRO A C 1
ATOM 688 O O . PRO A 1 88 ? -12.774 -9.369 13.448 1.00 95.81 88 PRO A O 1
ATOM 691 N N . ASN A 1 89 ? -11.107 -7.852 13.487 1.00 94.75 89 ASN A N 1
ATOM 692 C CA . ASN A 1 89 ? -9.995 -8.794 13.289 1.00 94.75 89 ASN A CA 1
ATOM 693 C C . ASN A 1 89 ? -10.065 -9.635 11.996 1.00 94.75 89 ASN A C 1
ATOM 695 O O . ASN A 1 89 ? -9.418 -10.679 11.907 1.00 94.75 89 ASN A O 1
ATOM 699 N N . ASP A 1 90 ? -10.845 -9.199 11.006 1.00 96.69 90 ASP A N 1
ATOM 700 C CA . ASP A 1 90 ? -11.020 -9.890 9.728 1.00 96.69 90 ASP A CA 1
ATOM 701 C C . ASP A 1 90 ? -10.254 -9.186 8.592 1.00 96.69 90 ASP A C 1
ATOM 703 O O . ASP A 1 90 ? -9.753 -8.065 8.743 1.00 96.69 90 ASP A O 1
ATOM 707 N N . ALA A 1 91 ? -10.156 -9.836 7.433 1.00 96.75 91 ALA A N 1
ATOM 708 C CA . ALA A 1 91 ? -9.513 -9.286 6.246 1.00 96.75 91 ALA A CA 1
ATOM 709 C C . ALA A 1 91 ? -10.291 -9.588 4.957 1.00 96.75 91 ALA A C 1
ATOM 711 O O . ALA A 1 91 ? -10.713 -10.714 4.715 1.00 96.75 91 ALA A O 1
ATOM 712 N N . LEU A 1 92 ? -10.380 -8.594 4.072 1.00 96.38 92 LEU A N 1
ATOM 713 C CA . LEU A 1 92 ? -10.889 -8.750 2.708 1.00 96.38 92 LEU A CA 1
ATOM 714 C C . LEU A 1 92 ? -9.740 -8.942 1.710 1.00 96.38 92 LEU A C 1
ATOM 716 O O . LEU A 1 92 ? -8.683 -8.314 1.823 1.00 96.38 92 LEU A O 1
ATOM 720 N N . GLY A 1 93 ? -9.964 -9.808 0.720 1.00 93.88 93 GLY A N 1
ATOM 721 C CA . GLY A 1 93 ? -8.973 -10.247 -0.265 1.00 93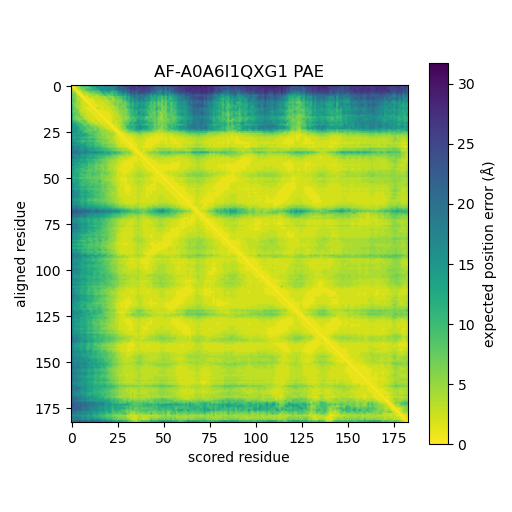.88 93 GLY A CA 1
ATOM 722 C C . GLY A 1 93 ? -8.677 -11.754 -0.162 1.00 93.88 93 GLY A C 1
ATOM 723 O O . GLY A 1 93 ? -9.417 -12.485 0.495 1.00 93.88 93 GLY A O 1
ATOM 724 N N . PRO A 1 94 ? -7.594 -12.255 -0.784 1.00 94.44 94 PRO A N 1
ATOM 725 C CA . PRO A 1 94 ? -6.555 -11.500 -1.480 1.00 94.44 94 PRO A CA 1
ATOM 726 C C . PRO A 1 94 ? -6.987 -10.982 -2.858 1.00 94.44 94 PRO A C 1
ATOM 728 O O . PRO A 1 94 ? -7.506 -11.734 -3.678 1.00 94.44 94 PRO A O 1
ATOM 731 N N . TYR A 1 95 ? -6.683 -9.718 -3.147 1.00 95.75 95 TYR A N 1
ATOM 732 C CA . TYR A 1 95 ? -6.837 -9.125 -4.476 1.00 95.75 95 TYR A CA 1
ATOM 733 C C . TYR A 1 95 ? -5.487 -9.115 -5.188 1.00 95.75 95 TYR A C 1
ATOM 735 O O . TYR A 1 95 ? -4.541 -8.498 -4.703 1.00 95.75 95 TYR A O 1
ATOM 743 N N . GLY A 1 96 ? -5.362 -9.787 -6.333 1.00 95.19 96 GLY A N 1
ATOM 744 C CA . GLY A 1 96 ? -4.136 -9.704 -7.130 1.00 95.19 96 GLY A CA 1
ATOM 745 C C . GLY A 1 96 ? -3.949 -8.283 -7.659 1.00 95.19 96 GLY A C 1
ATOM 746 O O . GLY A 1 96 ? -4.811 -7.799 -8.385 1.00 95.19 96 GLY A O 1
ATOM 747 N N . ILE A 1 97 ? -2.834 -7.618 -7.338 1.00 95.19 97 ILE A N 1
ATOM 748 C CA . ILE A 1 97 ? -2.608 -6.212 -7.727 1.00 95.19 97 ILE A CA 1
ATOM 749 C C . ILE A 1 97 ? -2.680 -6.053 -9.249 1.00 95.19 97 ILE A C 1
ATOM 751 O O . ILE A 1 97 ? -3.265 -5.093 -9.744 1.00 95.19 97 ILE A O 1
ATOM 755 N N . MET A 1 98 ? -2.157 -7.028 -9.997 1.00 94.56 98 MET A N 1
ATOM 756 C CA . MET A 1 98 ? -2.231 -7.016 -11.460 1.00 94.56 98 MET A CA 1
ATOM 757 C C . MET A 1 98 ? -3.669 -7.162 -11.963 1.00 94.56 98 MET A C 1
ATOM 759 O O . MET A 1 98 ? -4.044 -6.519 -12.933 1.00 94.56 98 MET A O 1
ATOM 763 N N . ALA A 1 99 ? -4.515 -7.939 -11.284 1.00 94.19 99 ALA A N 1
ATOM 764 C CA . ALA A 1 99 ? -5.913 -8.104 -11.681 1.00 94.19 99 ALA A CA 1
ATOM 765 C C . ALA A 1 99 ? -6.740 -6.816 -11.506 1.00 94.19 99 ALA A C 1
ATOM 767 O O . ALA A 1 99 ? -7.761 -6.662 -12.171 1.00 94.19 99 ALA A O 1
ATOM 768 N N . LEU A 1 100 ? -6.288 -5.891 -10.650 1.00 94.06 100 LEU A N 1
ATOM 769 C CA . LEU A 1 100 ? -6.920 -4.588 -10.420 1.00 94.06 100 LEU A CA 1
ATOM 770 C C . LEU A 1 100 ? -6.526 -3.525 -11.460 1.00 94.06 100 LEU A C 1
ATOM 772 O O . LEU A 1 100 ? -7.109 -2.442 -11.478 1.00 94.06 100 LEU A O 1
ATOM 776 N N . SER A 1 101 ? -5.516 -3.802 -12.287 1.00 95.69 101 SER A N 1
ATOM 777 C CA . SER A 1 101 ? -4.954 -2.854 -13.247 1.00 95.69 101 SER A CA 1
ATOM 778 C C . SER A 1 101 ? -5.489 -3.117 -14.660 1.00 95.69 101 SER A C 1
ATOM 780 O O . SER A 1 101 ? -5.356 -4.240 -15.157 1.00 95.69 101 SER A O 1
ATOM 782 N N . PRO A 1 102 ? -6.007 -2.101 -15.379 1.00 95.25 102 PRO A N 1
ATOM 783 C CA . PRO A 1 102 ? -6.313 -2.231 -16.804 1.00 95.25 102 PRO A CA 1
ATOM 784 C C . PRO A 1 102 ? -5.052 -2.390 -17.671 1.00 95.25 102 PRO A C 1
ATOM 786 O O . PRO A 1 102 ? -5.152 -2.760 -18.835 1.00 95.25 102 PRO A O 1
ATOM 789 N N . ARG A 1 103 ? -3.859 -2.120 -17.125 1.00 94.50 103 ARG A N 1
ATOM 790 C CA . ARG A 1 103 ? -2.567 -2.200 -17.827 1.00 94.50 103 ARG A CA 1
ATOM 791 C C . ARG A 1 103 ? -1.764 -3.455 -17.480 1.00 94.50 103 ARG A C 1
ATOM 793 O O . ARG A 1 103 ? -0.560 -3.500 -17.719 1.00 94.50 103 ARG A O 1
ATOM 800 N N . ARG A 1 104 ? -2.409 -4.471 -16.903 1.00 93.31 104 ARG A N 1
ATOM 801 C CA . ARG A 1 104 ? -1.750 -5.699 -16.427 1.00 93.31 104 ARG A CA 1
ATOM 802 C C . ARG A 1 104 ? -0.927 -6.416 -17.498 1.00 93.31 104 ARG A C 1
ATOM 804 O O . ARG A 1 104 ? 0.133 -6.930 -17.181 1.00 93.31 104 ARG A O 1
ATOM 811 N N . ASP A 1 105 ? -1.376 -6.390 -18.752 1.00 94.69 105 ASP A N 1
ATOM 812 C CA . ASP A 1 105 ? -0.742 -7.133 -19.849 1.00 94.69 105 ASP A CA 1
ATOM 813 C C . ASP A 1 105 ? 0.626 -6.544 -20.249 1.00 94.69 105 ASP A C 1
ATOM 815 O O . ASP A 1 105 ? 1.435 -7.209 -20.895 1.00 94.69 105 ASP A O 1
ATOM 819 N N . ALA A 1 106 ? 0.907 -5.296 -19.856 1.00 94.12 106 ALA A N 1
ATOM 820 C CA . ALA A 1 106 ? 2.200 -4.651 -20.073 1.00 94.12 106 ALA A CA 1
ATOM 821 C C . ALA A 1 106 ? 3.230 -4.978 -18.974 1.00 94.12 106 ALA A C 1
ATOM 823 O O . ALA A 1 106 ? 4.426 -4.764 -19.186 1.00 94.12 106 ALA A O 1
ATOM 824 N N . VAL A 1 107 ? 2.787 -5.507 -17.828 1.00 94.56 107 VAL A N 1
ATOM 825 C CA . VAL A 1 107 ? 3.653 -5.877 -16.703 1.00 94.56 107 VAL A CA 1
ATOM 826 C C . VAL A 1 107 ? 4.117 -7.323 -16.875 1.00 94.56 107 VAL A C 1
ATOM 828 O O . VAL A 1 107 ? 3.303 -8.217 -17.093 1.00 94.56 107 VAL A O 1
ATOM 831 N N . LYS A 1 108 ? 5.427 -7.565 -16.769 1.00 95.00 108 LYS A N 1
ATOM 832 C CA . LYS A 1 108 ? 6.035 -8.890 -16.974 1.00 95.00 108 LYS A CA 1
ATOM 833 C C . LYS A 1 108 ? 6.869 -9.313 -15.774 1.00 95.00 108 LYS A C 1
ATOM 835 O O . LYS A 1 108 ? 7.279 -8.479 -14.967 1.00 95.00 108 LYS A O 1
ATOM 840 N N . ASP A 1 109 ? 7.156 -10.606 -15.682 1.00 95.06 109 ASP A N 1
ATOM 841 C CA . ASP A 1 109 ? 8.090 -11.131 -14.685 1.00 95.06 109 ASP A CA 1
ATOM 842 C C . ASP A 1 109 ? 9.440 -10.397 -14.766 1.00 95.06 109 ASP A C 1
ATOM 844 O O . ASP A 1 109 ? 9.943 -10.088 -15.849 1.00 95.06 109 ASP A O 1
ATOM 848 N N . GLY A 1 110 ? 10.012 -10.076 -13.604 1.00 95.12 110 GLY A N 1
ATOM 849 C CA . GLY A 1 110 ? 11.214 -9.251 -13.470 1.00 95.12 110 GLY A CA 1
ATOM 850 C C . GLY A 1 110 ? 10.983 -7.737 -13.559 1.00 95.12 110 GLY A C 1
ATOM 851 O O . GLY A 1 110 ? 11.936 -6.978 -13.383 1.00 95.12 110 GLY A O 1
ATOM 852 N N . HIS A 1 111 ? 9.756 -7.265 -13.814 1.00 96.06 111 HIS A N 1
ATOM 853 C CA . HIS A 1 111 ? 9.454 -5.835 -13.724 1.00 96.06 111 HIS A CA 1
ATOM 854 C C . HIS A 1 111 ? 9.443 -5.360 -12.268 1.00 96.06 111 HIS A C 1
ATOM 856 O O . HIS A 1 111 ? 8.986 -6.061 -11.362 1.00 96.06 111 HIS A O 1
ATOM 862 N N . HIS A 1 112 ? 9.913 -4.134 -12.066 1.00 96.44 112 HIS A N 1
ATOM 863 C CA . HIS A 1 112 ? 9.969 -3.453 -10.787 1.00 96.44 112 HIS A CA 1
ATOM 864 C C . HIS A 1 112 ? 8.745 -2.567 -10.635 1.00 96.44 112 HIS A C 1
ATOM 866 O O . HIS A 1 112 ? 8.578 -1.556 -11.321 1.00 96.44 112 HIS A O 1
ATOM 872 N N . LEU A 1 113 ? 7.903 -2.953 -9.694 1.00 96.62 113 LEU A N 1
ATOM 873 C CA . LEU A 1 113 ? 6.721 -2.227 -9.295 1.00 96.62 113 LEU A CA 1
ATOM 874 C C . LEU A 1 113 ? 7.038 -1.448 -8.030 1.00 96.62 113 LEU A C 1
ATOM 876 O O . LEU A 1 113 ? 7.495 -2.019 -7.040 1.00 96.62 113 LEU A O 1
ATOM 880 N N . PHE A 1 114 ? 6.774 -0.151 -8.046 1.00 97.00 114 PHE A N 1
ATOM 881 C CA . PHE A 1 114 ? 6.967 0.712 -6.890 1.00 97.00 114 PHE A CA 1
ATOM 882 C C . PHE A 1 114 ? 5.825 1.702 -6.768 1.00 97.00 114 PHE A C 1
ATOM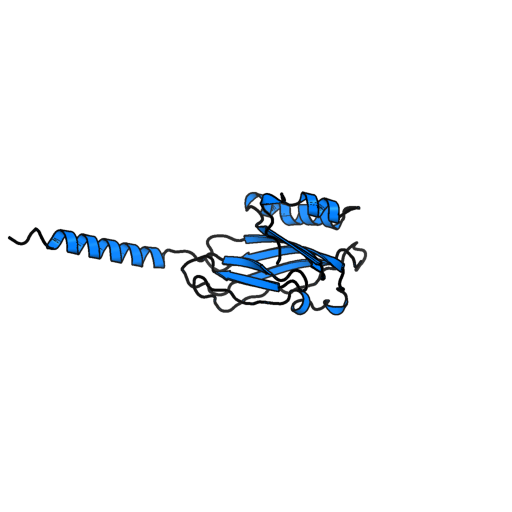 884 O O . PHE A 1 114 ? 5.247 2.108 -7.768 1.00 97.00 114 PHE A O 1
ATOM 891 N N . GLY A 1 115 ? 5.497 2.111 -5.551 1.00 96.56 115 GLY A N 1
ATOM 892 C CA . GLY A 1 115 ? 4.491 3.133 -5.326 1.00 96.56 115 GLY A CA 1
ATOM 893 C C . GLY A 1 115 ? 4.014 3.150 -3.892 1.00 96.56 115 GLY A C 1
ATOM 894 O O . GLY A 1 115 ? 4.704 2.672 -2.988 1.00 96.56 115 GLY A O 1
ATOM 895 N N . TYR A 1 116 ? 2.815 3.682 -3.684 1.00 96.62 116 TYR A N 1
ATOM 896 C CA . TYR A 1 116 ? 2.192 3.658 -2.372 1.00 96.62 116 TYR A CA 1
ATOM 897 C C . TYR A 1 116 ? 0.727 3.235 -2.435 1.00 96.62 116 TYR A C 1
ATOM 899 O O . TYR A 1 116 ? 0.033 3.410 -3.435 1.00 96.62 116 TYR A O 1
ATOM 907 N N . GLY A 1 117 ? 0.264 2.654 -1.336 1.00 97.56 117 GLY A N 1
ATOM 908 C CA . GLY A 1 117 ? -1.143 2.395 -1.076 1.00 97.56 117 GLY A CA 1
ATOM 909 C C . GLY A 1 117 ? -1.633 3.254 0.076 1.00 97.56 117 GLY A C 1
ATOM 910 O O . GLY A 1 117 ? -0.862 3.606 0.967 1.00 97.56 117 GLY A O 1
ATOM 911 N N . GLN A 1 118 ? -2.917 3.576 0.088 1.00 97.88 118 GLN A N 1
ATOM 912 C CA . GLN A 1 118 ? -3.552 4.275 1.198 1.00 97.88 118 GLN A CA 1
ATOM 913 C C . GLN A 1 118 ? -4.903 3.657 1.530 1.00 97.88 118 GLN A C 1
ATOM 915 O O . GLN A 1 118 ? -5.579 3.146 0.637 1.00 97.88 118 GLN A O 1
ATOM 920 N N . VAL A 1 119 ? -5.284 3.698 2.806 1.00 98.31 119 VAL A N 1
ATOM 921 C CA . VAL A 1 119 ? -6.526 3.103 3.312 1.00 98.31 119 VAL A CA 1
ATOM 922 C C . VAL A 1 119 ? -7.150 3.982 4.394 1.00 98.31 119 VAL A C 1
ATOM 924 O O . VAL A 1 119 ? -6.451 4.579 5.219 1.00 98.31 119 VAL A O 1
ATOM 927 N N . THR A 1 120 ? -8.477 4.092 4.372 1.00 97.88 120 THR A N 1
ATOM 928 C CA . THR A 1 120 ? -9.257 4.858 5.348 1.00 97.88 120 THR A CA 1
ATOM 929 C C . THR A 1 120 ? -10.699 4.362 5.447 1.00 97.88 120 THR A C 1
ATOM 931 O O . THR A 1 120 ? -11.145 3.568 4.624 1.00 97.88 120 THR A O 1
ATOM 934 N N . CYS A 1 121 ? -11.427 4.821 6.459 1.00 96.88 121 CYS A N 1
ATOM 935 C CA . CYS A 1 121 ? -12.856 4.583 6.619 1.00 96.88 121 CYS A CA 1
ATOM 936 C C . CYS A 1 121 ? -13.507 5.749 7.376 1.00 96.88 121 CYS A C 1
ATOM 938 O O . CYS A 1 121 ? -12.807 6.489 8.082 1.00 96.88 121 CYS A O 1
ATOM 940 N N . PRO A 1 122 ? -14.836 5.913 7.288 1.00 95.12 122 PRO A N 1
ATOM 941 C CA . PRO A 1 122 ? -15.571 6.815 8.164 1.00 95.12 122 PRO A CA 1
ATOM 942 C C . PRO A 1 122 ? -15.289 6.513 9.644 1.00 95.12 122 PRO A C 1
ATOM 944 O O . PRO A 1 122 ? -15.469 5.393 10.114 1.00 95.12 122 PRO A O 1
ATOM 947 N N . GLY A 1 123 ? -14.817 7.515 10.388 1.00 91.62 123 GLY A N 1
ATOM 948 C CA . GLY A 1 123 ? -14.550 7.386 11.826 1.00 91.62 123 GLY A CA 1
ATOM 949 C C . GLY A 1 123 ? -13.304 6.574 12.204 1.00 91.62 123 GLY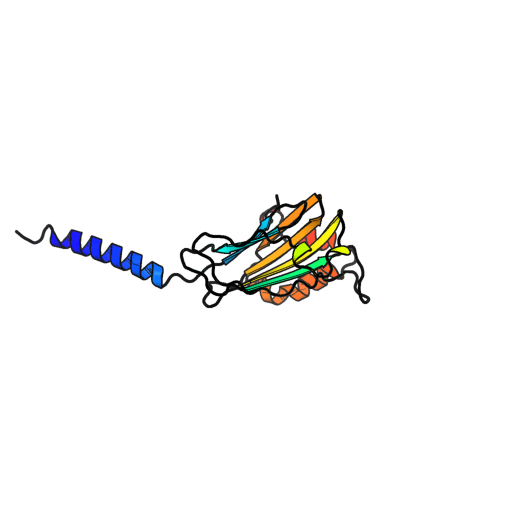 A C 1
ATOM 950 O O . GLY A 1 123 ? -13.048 6.413 13.399 1.00 91.62 123 GLY A O 1
ATOM 951 N N . CYS A 1 124 ? -12.516 6.103 11.229 1.00 94.25 124 CYS A N 1
ATOM 952 C CA . CYS A 1 124 ? -11.251 5.418 11.485 1.00 94.25 124 CYS A CA 1
ATOM 953 C C . CYS A 1 124 ? -10.337 6.243 12.407 1.00 94.25 124 CYS A C 1
ATOM 955 O O . CYS A 1 124 ? -10.235 7.465 12.287 1.00 94.25 124 CYS A O 1
ATOM 957 N N . THR A 1 125 ? -9.626 5.556 13.304 1.00 92.19 125 THR A N 1
ATOM 958 C CA . THR A 1 125 ? -8.625 6.155 14.206 1.00 92.19 125 THR A CA 1
ATOM 959 C C . THR A 1 125 ? -7.560 6.945 13.457 1.00 92.19 125 THR A C 1
ATOM 961 O O . THR A 1 125 ? -7.134 8.000 13.924 1.00 92.19 125 THR A O 1
ATOM 964 N N . ARG A 1 126 ? -7.1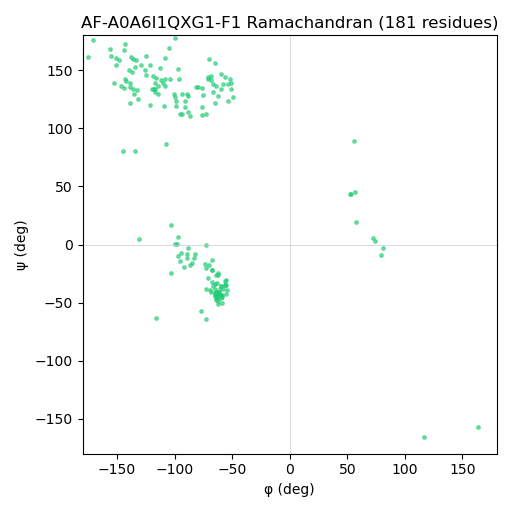33 6.433 12.300 1.00 94.12 126 ARG A N 1
ATOM 965 C CA . ARG A 1 126 ? -6.101 7.039 11.465 1.00 94.12 126 ARG A CA 1
ATOM 966 C C . ARG A 1 126 ? -6.294 6.722 9.993 1.00 94.12 126 ARG A C 1
ATOM 968 O O . ARG A 1 126 ? -6.846 5.694 9.609 1.00 94.12 126 ARG A O 1
ATOM 975 N N . PHE A 1 127 ? -5.771 7.625 9.182 1.00 95.38 127 PHE A N 1
ATOM 976 C CA . PHE A 1 127 ? -5.524 7.423 7.768 1.00 95.38 127 PHE A CA 1
ATOM 977 C C . PHE A 1 127 ? -4.127 6.813 7.608 1.00 95.38 127 PHE A C 1
ATOM 979 O O . PHE A 1 127 ? -3.170 7.343 8.174 1.00 95.38 127 PHE A O 1
ATOM 986 N N . ARG A 1 128 ? -3.991 5.700 6.878 1.00 97.56 128 ARG A N 1
ATOM 987 C CA . ARG A 1 128 ? -2.699 5.013 6.721 1.00 97.56 128 ARG A CA 1
ATOM 988 C C . ARG A 1 128 ? -2.229 5.033 5.280 1.00 97.56 128 ARG A C 1
ATOM 990 O O . ARG A 1 128 ? -3.028 4.874 4.357 1.00 97.56 128 ARG A O 1
ATOM 997 N N . ARG A 1 129 ? -0.915 5.163 5.106 1.00 97.56 129 ARG A N 1
ATOM 998 C CA . ARG A 1 129 ? -0.233 5.002 3.822 1.00 97.56 129 ARG A CA 1
ATOM 999 C C . ARG A 1 129 ? 0.881 3.981 3.948 1.00 97.56 129 ARG A C 1
ATOM 1001 O O . ARG A 1 129 ? 1.467 3.841 5.016 1.00 97.56 129 ARG A O 1
ATOM 1008 N N . TYR A 1 130 ? 1.174 3.297 2.856 1.00 97.56 130 TYR A N 1
ATOM 1009 C CA . TYR A 1 130 ? 2.175 2.245 2.797 1.00 97.56 130 TYR A CA 1
ATOM 1010 C C . TYR A 1 130 ? 3.031 2.422 1.556 1.00 97.56 130 TYR A C 1
ATOM 1012 O O . TYR A 1 130 ? 2.481 2.516 0.463 1.00 97.56 130 TYR A O 1
ATOM 1020 N N . TRP A 1 131 ? 4.352 2.410 1.708 1.00 97.50 131 TRP A N 1
ATOM 1021 C CA . TRP A 1 131 ? 5.250 2.155 0.587 1.00 97.50 131 TRP A CA 1
ATOM 1022 C C . TRP A 1 131 ? 5.101 0.703 0.148 1.00 97.50 131 TRP A C 1
ATOM 1024 O O . TRP A 1 131 ? 4.978 -0.190 0.988 1.00 97.50 131 TRP A O 1
ATOM 1034 N N . PHE A 1 132 ? 5.147 0.477 -1.158 1.00 96.81 132 PHE A N 1
ATOM 1035 C CA . PHE A 1 132 ? 5.097 -0.841 -1.771 1.00 96.81 132 PHE A CA 1
ATOM 1036 C C . PHE A 1 132 ? 6.199 -0.960 -2.820 1.00 96.81 132 PHE A C 1
ATOM 1038 O O . PHE A 1 132 ? 6.354 -0.080 -3.667 1.00 96.81 132 PHE A O 1
ATOM 1045 N N . TYR A 1 133 ? 6.928 -2.071 -2.782 1.00 96.44 133 TYR A N 1
ATOM 1046 C CA . TYR A 1 133 ? 7.885 -2.463 -3.803 1.00 96.44 133 TYR A CA 1
ATOM 1047 C C . TYR A 1 133 ? 7.785 -3.961 -4.080 1.00 96.44 133 TYR A C 1
ATOM 1049 O O . TYR A 1 133 ? 7.773 -4.768 -3.149 1.00 96.44 133 TYR A O 1
ATOM 1057 N N . ALA A 1 134 ? 7.797 -4.344 -5.352 1.00 96.00 134 ALA A N 1
ATOM 1058 C CA . ALA A 1 134 ? 7.954 -5.731 -5.759 1.00 96.00 134 ALA A CA 1
ATOM 1059 C C . ALA A 1 134 ? 8.715 -5.830 -7.081 1.00 96.00 134 ALA A C 1
ATOM 1061 O O . ALA A 1 134 ? 8.422 -5.108 -8.027 1.00 96.00 134 ALA A O 1
ATOM 1062 N N . GLU A 1 135 ? 9.647 -6.770 -7.159 1.00 95.94 135 GLU A N 1
ATOM 1063 C CA . GLU A 1 135 ? 10.146 -7.300 -8.419 1.00 95.94 135 GLU A CA 1
ATOM 1064 C C . GLU A 1 135 ? 9.328 -8.551 -8.756 1.00 95.94 135 GLU A C 1
ATOM 1066 O O . GLU A 1 135 ? 9.381 -9.556 -8.033 1.00 95.94 135 GLU A O 1
ATOM 1071 N N . LEU A 1 136 ? 8.522 -8.467 -9.818 1.00 94.06 136 LEU A N 1
ATOM 1072 C CA . LEU A 1 136 ? 7.525 -9.485 -10.137 1.00 94.06 136 LEU A CA 1
ATOM 1073 C C . LEU A 1 136 ? 8.188 -10.853 -10.360 1.00 94.06 136 LEU A C 1
ATOM 1075 O O . LEU A 1 136 ? 9.217 -10.955 -11.026 1.00 94.06 136 LEU A O 1
ATOM 1079 N N . GLY A 1 137 ? 7.622 -11.905 -9.767 1.00 92.00 137 G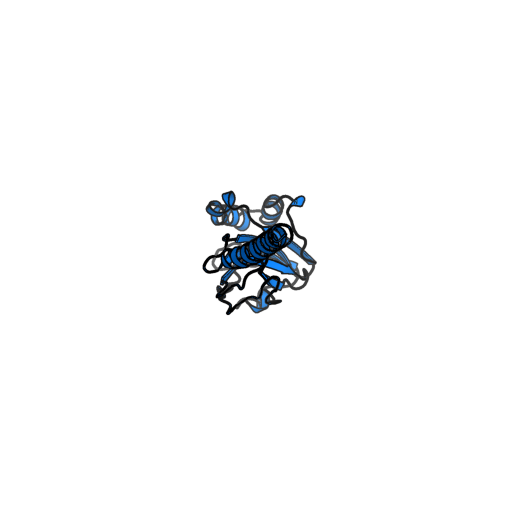LY A N 1
ATOM 1080 C CA . GLY A 1 137 ? 8.191 -13.254 -9.813 1.00 92.00 137 GLY A CA 1
ATOM 1081 C C . GLY A 1 137 ? 9.355 -13.511 -8.844 1.00 92.00 137 GLY A C 1
ATOM 1082 O O . GLY A 1 137 ? 9.735 -14.669 -8.679 1.00 92.00 137 GLY A O 1
ATOM 1083 N N . LYS A 1 138 ? 9.902 -12.489 -8.165 1.00 92.75 138 LYS A N 1
ATOM 1084 C CA . LYS A 1 138 ? 11.060 -12.657 -7.266 1.00 92.75 138 LYS A CA 1
ATOM 1085 C C . LYS A 1 138 ? 10.763 -12.352 -5.805 1.00 92.75 138 LYS A C 1
ATOM 1087 O O . LYS A 1 138 ? 10.916 -13.222 -4.953 1.00 92.75 138 LYS A O 1
ATOM 1092 N N . GLY A 1 139 ? 10.400 -11.112 -5.494 1.00 92.69 139 GLY A N 1
ATOM 1093 C CA . GLY A 1 139 ? 10.513 -10.604 -4.129 1.00 92.69 139 GLY A CA 1
ATOM 1094 C C . GLY A 1 139 ? 9.944 -9.207 -3.978 1.00 92.69 139 GLY A C 1
ATOM 1095 O O . GLY A 1 139 ? 9.805 -8.470 -4.947 1.00 92.69 139 GLY A O 1
ATOM 1096 N N . GLY A 1 140 ? 9.647 -8.810 -2.748 1.00 94.19 140 GLY A N 1
ATOM 1097 C CA . GLY A 1 140 ? 9.171 -7.463 -2.488 1.00 94.19 140 GLY A CA 1
ATOM 1098 C C . GLY A 1 140 ? 9.092 -7.140 -1.010 1.00 94.19 140 GLY A C 1
ATOM 1099 O O . GLY A 1 140 ? 9.333 -7.981 -0.141 1.00 94.19 140 GLY A O 1
ATOM 1100 N N . TRP A 1 141 ? 8.744 -5.896 -0.730 1.00 95.75 141 TRP A N 1
ATOM 1101 C CA . TRP A 1 141 ? 8.502 -5.420 0.616 1.00 95.75 141 TRP A CA 1
ATOM 1102 C C . TRP A 1 141 ? 7.439 -4.331 0.613 1.00 95.75 141 TRP A C 1
ATOM 1104 O O . TRP A 1 141 ? 7.192 -3.660 -0.388 1.00 95.75 141 TRP A O 1
ATOM 1114 N N . TYR A 1 142 ? 6.830 -4.136 1.770 1.00 96.81 142 TYR A N 1
ATOM 1115 C CA . TYR A 1 142 ? 6.002 -2.973 2.036 1.00 96.81 142 TYR A CA 1
ATOM 1116 C C . TYR A 1 142 ? 6.325 -2.418 3.420 1.00 96.81 142 TYR A C 1
ATOM 1118 O O . TYR A 1 142 ? 6.919 -3.104 4.256 1.00 96.81 142 TYR A O 1
ATOM 1126 N N . ALA A 1 143 ? 5.977 -1.160 3.655 1.00 96.88 143 ALA A N 1
ATOM 1127 C CA . ALA A 1 143 ? 6.181 -0.520 4.947 1.00 96.88 143 ALA A CA 1
ATOM 1128 C C . ALA A 1 143 ? 5.153 0.581 5.168 1.00 96.88 143 ALA A C 1
ATOM 1130 O O . ALA A 1 143 ? 4.853 1.336 4.245 1.00 96.88 143 ALA A O 1
ATOM 1131 N N . GLU A 1 144 ? 4.628 0.686 6.387 1.00 96.44 144 GLU A N 1
ATOM 1132 C CA . GLU A 1 144 ? 3.765 1.805 6.762 1.00 96.44 144 GLU A CA 1
ATOM 1133 C C . GLU A 1 144 ? 4.567 3.108 6.779 1.00 96.44 144 GLU A C 1
ATOM 1135 O O . GLU A 1 144 ? 5.705 3.150 7.245 1.00 96.44 144 GLU A O 1
ATOM 1140 N N . ILE A 1 145 ? 3.964 4.167 6.250 1.00 94.94 145 ILE A N 1
ATOM 1141 C CA . ILE A 1 145 ? 4.551 5.501 6.192 1.00 94.94 145 ILE A CA 1
ATOM 1142 C C . ILE A 1 145 ? 4.136 6.252 7.459 1.00 94.94 145 ILE A C 1
ATOM 1144 O O . ILE A 1 145 ? 2.925 6.400 7.687 1.00 94.94 145 ILE A O 1
ATOM 1148 N N . PRO A 1 146 ? 5.096 6.757 8.255 1.00 93.62 146 PRO A N 1
ATOM 1149 C CA . PRO A 1 146 ? 4.796 7.557 9.436 1.00 93.62 146 PRO A CA 1
ATOM 1150 C C . PRO A 1 146 ? 3.934 8.780 9.098 1.00 93.62 146 PRO A C 1
ATOM 1152 O O . PRO A 1 146 ? 4.075 9.368 8.024 1.00 93.62 146 PRO A O 1
ATOM 1155 N N . ALA A 1 147 ? 3.019 9.159 9.992 1.00 92.56 147 ALA A N 1
ATOM 1156 C CA . ALA A 1 147 ? 2.029 10.210 9.734 1.00 92.56 147 ALA A CA 1
ATOM 1157 C C . ALA A 1 147 ? 2.676 11.569 9.409 1.00 92.56 147 ALA A C 1
ATOM 1159 O O . ALA A 1 147 ? 2.198 12.307 8.549 1.00 92.56 147 ALA A O 1
ATOM 1160 N N . GLU A 1 148 ? 3.802 11.868 10.046 1.00 92.81 148 GLU A N 1
ATOM 1161 C CA . GLU A 1 148 ? 4.628 13.052 9.828 1.00 92.81 148 GLU A CA 1
ATOM 1162 C C . GLU A 1 148 ? 5.208 13.140 8.407 1.00 92.81 148 GLU A C 1
ATOM 1164 O O . GLU A 1 148 ? 5.465 14.235 7.906 1.00 92.81 148 GLU A O 1
ATOM 1169 N N . GLU A 1 149 ? 5.363 12.008 7.715 1.00 90.69 149 GLU A N 1
ATOM 1170 C CA . GLU A 1 149 ? 5.868 11.963 6.341 1.00 90.69 149 GLU A CA 1
ATOM 1171 C C . GLU A 1 149 ? 4.755 12.086 5.290 1.00 90.69 149 GLU A C 1
ATOM 1173 O O . GLU A 1 149 ? 5.037 12.304 4.107 1.00 90.69 149 GLU A O 1
ATOM 1178 N N . HIS A 1 150 ? 3.480 11.985 5.686 1.00 92.00 150 HIS A N 1
ATOM 1179 C CA . HIS A 1 150 ? 2.345 11.990 4.754 1.00 92.00 150 HIS A CA 1
ATOM 1180 C C . HIS A 1 150 ? 2.306 13.220 3.835 1.00 92.00 150 HIS A C 1
ATOM 1182 O O . HIS A 1 150 ? 2.062 13.027 2.641 1.00 92.00 150 HIS A O 1
ATOM 1188 N N . PRO A 1 151 ? 2.562 14.459 4.298 1.00 93.69 151 PRO A N 1
ATOM 1189 C CA . PRO A 1 151 ? 2.541 15.631 3.419 1.00 93.69 151 PRO A CA 1
ATOM 1190 C C . PRO A 1 151 ? 3.596 15.588 2.303 1.00 93.69 151 PRO A C 1
ATOM 1192 O O . PRO A 1 151 ? 3.393 16.169 1.241 1.00 93.69 151 PRO A O 1
ATOM 1195 N N . ASN A 1 152 ? 4.703 14.869 2.513 1.00 92.69 152 ASN A N 1
ATOM 1196 C CA . ASN A 1 152 ? 5.847 14.842 1.600 1.00 92.69 152 ASN A CA 1
ATOM 1197 C C . ASN A 1 152 ? 5.853 13.630 0.659 1.00 92.69 152 ASN A C 1
ATOM 1199 O O . ASN A 1 152 ? 6.766 13.500 -0.158 1.00 92.69 152 ASN A O 1
ATOM 1203 N N . ILE A 1 153 ? 4.852 12.749 0.745 1.00 91.88 153 ILE A N 1
ATOM 1204 C CA . ILE A 1 153 ? 4.856 11.472 0.022 1.00 91.88 153 ILE A CA 1
ATOM 1205 C C . ILE A 1 153 ? 4.961 11.645 -1.495 1.00 91.88 153 ILE A C 1
ATOM 1207 O O . ILE A 1 153 ? 5.749 10.953 -2.130 1.00 91.88 153 ILE A O 1
ATOM 1211 N N . LEU A 1 154 ? 4.220 12.595 -2.075 1.00 92.06 154 LEU A N 1
ATOM 1212 C CA . LEU A 1 154 ? 4.202 12.810 -3.524 1.00 92.06 154 LEU A CA 1
ATOM 1213 C C . LEU A 1 154 ? 5.533 13.365 -4.026 1.00 92.06 154 LEU A C 1
ATOM 1215 O O . LEU A 1 154 ? 6.020 12.935 -5.067 1.00 92.06 154 LEU A O 1
ATOM 1219 N N . LYS A 1 155 ? 6.139 14.278 -3.257 1.00 94.19 155 LYS A N 1
ATOM 1220 C CA . LYS A 1 155 ? 7.474 14.799 -3.550 1.00 94.19 155 LYS A CA 1
ATOM 1221 C C . LYS A 1 155 ? 8.502 13.671 -3.504 1.00 94.19 155 LYS A C 1
ATOM 1223 O O . LYS A 1 155 ? 9.216 13.463 -4.473 1.00 94.19 155 LYS A O 1
ATOM 1228 N N . ARG A 1 156 ? 8.509 12.889 -2.421 1.00 92.19 156 ARG A N 1
ATOM 1229 C CA . ARG A 1 156 ? 9.447 11.775 -2.236 1.00 92.19 156 ARG A CA 1
ATOM 1230 C C . ARG A 1 156 ? 9.297 10.707 -3.315 1.00 92.19 156 ARG A C 1
ATOM 1232 O O . ARG A 1 156 ? 10.288 10.208 -3.833 1.00 92.19 156 ARG A O 1
ATOM 1239 N N . LEU A 1 157 ? 8.058 10.378 -3.669 1.00 92.75 157 LEU A N 1
ATOM 1240 C CA . LEU A 1 157 ? 7.757 9.480 -4.773 1.00 92.75 157 LEU A CA 1
ATOM 1241 C C . LEU A 1 157 ? 8.341 10.020 -6.082 1.00 92.75 157 LEU A C 1
ATOM 1243 O O . LEU A 1 157 ? 9.039 9.275 -6.761 1.00 92.75 157 LEU A O 1
ATOM 1247 N N . ALA A 1 158 ? 8.092 11.293 -6.409 1.00 92.88 158 ALA A N 1
ATOM 1248 C CA . ALA A 1 158 ? 8.616 11.929 -7.615 1.00 92.88 158 ALA A CA 1
ATOM 1249 C C . ALA A 1 158 ? 10.152 11.913 -7.651 1.00 92.88 158 ALA A C 1
ATOM 1251 O O . ALA A 1 158 ? 10.721 11.498 -8.659 1.00 92.88 158 ALA A O 1
ATOM 1252 N N . ASP A 1 159 ? 10.807 12.269 -6.543 1.00 93.81 159 ASP A N 1
ATOM 1253 C CA . ASP A 1 159 ? 12.268 12.250 -6.411 1.00 93.81 159 ASP A CA 1
ATOM 1254 C C . ASP A 1 159 ? 12.847 10.858 -6.725 1.00 93.81 159 ASP A C 1
ATOM 1256 O O . ASP A 1 159 ? 13.911 10.749 -7.327 1.00 93.81 159 ASP A O 1
ATOM 1260 N N . ILE A 1 160 ? 12.134 9.783 -6.370 1.00 93.12 160 ILE A N 1
ATOM 1261 C CA . ILE A 1 160 ? 12.547 8.405 -6.660 1.00 93.12 160 ILE A CA 1
ATOM 1262 C C . ILE A 1 160 ? 12.287 8.053 -8.125 1.00 93.12 160 ILE A C 1
ATOM 1264 O O . ILE A 1 160 ? 13.215 7.660 -8.833 1.00 93.12 160 ILE A O 1
ATOM 1268 N N . VAL A 1 161 ? 11.038 8.168 -8.590 1.00 92.69 161 VAL A N 1
ATOM 1269 C CA . VAL A 1 161 ? 10.630 7.619 -9.896 1.00 92.69 161 VAL A CA 1
ATOM 1270 C C . VAL A 1 161 ? 11.177 8.408 -11.087 1.00 92.69 161 VAL A C 1
ATOM 1272 O O . VAL A 1 161 ? 11.239 7.864 -12.186 1.00 92.69 161 VAL A O 1
ATOM 1275 N N . TYR A 1 162 ? 11.585 9.664 -10.882 1.00 93.50 162 TYR A N 1
ATOM 1276 C CA . TYR A 1 162 ? 12.252 10.489 -11.896 1.00 93.50 162 TYR A CA 1
ATOM 1277 C C . TYR A 1 162 ? 13.779 10.541 -11.747 1.00 93.50 162 TYR A C 1
ATOM 1279 O O . TYR A 1 162 ? 14.436 11.213 -12.540 1.00 93.50 162 TYR A O 1
ATOM 1287 N N . SER A 1 163 ? 14.361 9.849 -10.763 1.00 93.38 163 SER A N 1
ATOM 1288 C CA . SER A 1 163 ? 15.819 9.772 -10.637 1.00 93.38 163 SER A CA 1
ATOM 1289 C C . SER A 1 163 ? 16.449 8.923 -11.744 1.00 93.38 163 SER A C 1
ATOM 1291 O O . SER A 1 163 ? 15.805 8.062 -12.345 1.00 93.38 163 SER A O 1
ATOM 1293 N N . GLU A 1 164 ? 17.748 9.118 -11.973 1.00 90.25 164 GLU A N 1
ATOM 1294 C CA . GLU A 1 164 ? 18.529 8.276 -12.889 1.00 90.25 164 GLU A CA 1
ATOM 1295 C C . GLU A 1 164 ? 18.625 6.816 -12.411 1.00 90.25 164 GLU A C 1
ATOM 1297 O O . GLU A 1 164 ? 18.783 5.905 -13.222 1.00 90.25 164 GLU A O 1
ATOM 1302 N N . ASN A 1 165 ? 18.512 6.582 -11.096 1.00 93.38 165 ASN A N 1
ATOM 1303 C CA . ASN A 1 165 ? 18.567 5.256 -10.484 1.00 93.38 165 ASN A CA 1
ATOM 1304 C C . ASN A 1 165 ? 17.446 5.077 -9.442 1.00 93.38 165 ASN A C 1
ATOM 1306 O O . ASN A 1 165 ? 17.691 5.169 -8.230 1.00 93.38 165 ASN A O 1
ATOM 1310 N N . PRO A 1 166 ? 16.214 4.777 -9.890 1.00 92.44 166 PRO A N 1
ATOM 1311 C CA . PRO A 1 166 ? 15.069 4.658 -8.996 1.00 92.44 166 PRO A CA 1
ATOM 1312 C C . PRO A 1 166 ? 15.232 3.509 -7.995 1.00 92.44 166 PRO A C 1
ATOM 1314 O O . PRO A 1 166 ? 14.814 3.638 -6.848 1.00 92.44 166 PRO A O 1
ATOM 1317 N N . LEU A 1 167 ? 15.898 2.410 -8.370 1.00 92.50 167 LEU A N 1
ATOM 1318 C CA . LEU A 1 167 ? 16.090 1.256 -7.483 1.00 92.50 167 LEU A CA 1
ATOM 1319 C C . LEU A 1 167 ? 16.957 1.595 -6.263 1.00 92.50 167 LEU A C 1
ATOM 1321 O O . LEU A 1 167 ? 16.648 1.164 -5.149 1.00 92.50 167 LEU A O 1
ATOM 1325 N N . ALA A 1 168 ? 17.995 2.417 -6.443 1.00 91.94 168 ALA A N 1
ATOM 1326 C CA . ALA A 1 168 ? 18.784 2.927 -5.324 1.00 91.94 168 ALA A CA 1
ATOM 1327 C C . ALA A 1 168 ? 17.934 3.813 -4.393 1.00 91.94 168 ALA A C 1
ATOM 1329 O O . ALA A 1 168 ? 17.980 3.648 -3.172 1.00 91.94 168 ALA A O 1
ATOM 1330 N N . GLY A 1 169 ? 17.098 4.690 -4.962 1.00 90.00 169 GLY A N 1
ATOM 1331 C CA . GLY A 1 169 ? 16.168 5.536 -4.204 1.00 90.00 169 GLY A CA 1
ATOM 1332 C C . GLY A 1 169 ? 15.153 4.730 -3.385 1.00 90.00 169 GLY A C 1
ATOM 1333 O O . GLY A 1 169 ? 14.955 4.995 -2.197 1.00 90.00 169 GLY A O 1
ATOM 1334 N N . ILE A 1 170 ? 14.575 3.678 -3.971 1.00 90.38 170 ILE A N 1
ATOM 1335 C CA . ILE A 1 170 ? 13.688 2.723 -3.281 1.00 90.38 170 ILE A CA 1
ATOM 1336 C C . ILE A 1 170 ? 14.424 2.062 -2.113 1.00 90.38 170 ILE A C 1
ATOM 1338 O O . ILE A 1 170 ? 13.912 1.998 -0.993 1.00 90.38 170 ILE A O 1
ATOM 1342 N N . GLY A 1 171 ? 15.664 1.628 -2.355 1.00 86.00 171 GLY A N 1
ATOM 1343 C CA . GLY A 1 171 ? 16.558 1.072 -1.344 1.00 86.00 171 GLY A CA 1
ATOM 1344 C C . GLY A 1 171 ? 16.802 2.006 -0.153 1.00 86.00 171 GLY A C 1
ATOM 1345 O O . GLY A 1 171 ? 16.934 1.515 0.966 1.00 86.00 171 GLY A O 1
ATOM 1346 N N . ALA A 1 172 ? 16.782 3.321 -0.362 1.00 86.94 172 ALA A N 1
ATOM 1347 C CA . ALA A 1 172 ? 16.946 4.335 0.680 1.00 86.94 172 ALA A CA 1
ATOM 1348 C C . ALA A 1 172 ? 15.617 4.856 1.269 1.00 86.94 172 ALA A C 1
ATOM 1350 O O . ALA A 1 172 ? 15.622 5.613 2.239 1.00 86.94 172 ALA A O 1
ATOM 1351 N N . THR A 1 173 ? 14.465 4.472 0.705 1.00 80.62 173 THR A N 1
ATOM 1352 C CA . THR A 1 173 ? 13.158 5.034 1.095 1.00 80.62 173 THR A CA 1
ATOM 1353 C C . THR A 1 173 ? 12.756 4.619 2.507 1.00 80.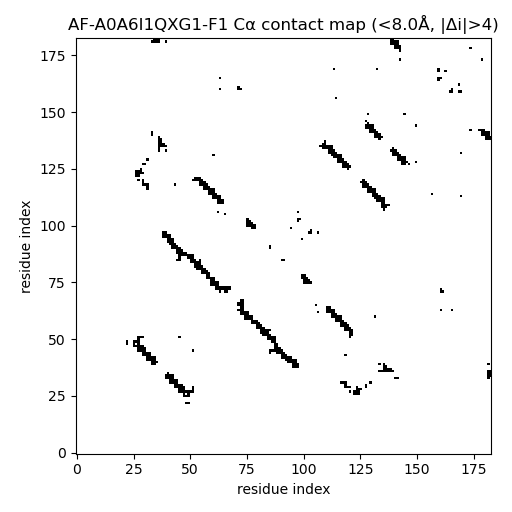62 173 THR A C 1
ATOM 1355 O O . THR A 1 173 ? 12.251 5.422 3.287 1.00 80.62 173 THR A O 1
ATOM 1358 N N . VAL A 1 174 ? 12.996 3.362 2.863 1.00 80.56 174 VAL A N 1
ATOM 1359 C CA . VAL A 1 174 ? 12.636 2.830 4.179 1.00 80.56 174 VAL A CA 1
ATOM 1360 C C . VAL A 1 174 ? 13.791 2.001 4.708 1.00 80.56 174 VAL A C 1
ATOM 1362 O O . VAL A 1 174 ? 14.312 1.160 3.973 1.00 80.56 174 VAL A O 1
ATOM 1365 N N . SER A 1 175 ? 14.164 2.197 5.975 1.00 77.88 175 SER A N 1
ATOM 1366 C CA . SER A 1 175 ? 15.115 1.314 6.663 1.00 77.88 175 SER A CA 1
ATOM 1367 C C . SER A 1 175 ? 14.698 -0.149 6.511 1.00 77.88 175 SER A C 1
ATOM 1369 O O . SER A 1 175 ? 13.519 -0.478 6.648 1.00 77.88 175 SER A O 1
ATOM 1371 N N . GLN A 1 176 ? 15.659 -1.046 6.278 1.00 72.75 176 GLN A N 1
ATOM 1372 C CA . GLN A 1 176 ? 15.384 -2.481 6.148 1.00 72.75 176 GLN A CA 1
ATOM 1373 C C . GLN A 1 176 ? 14.649 -3.058 7.367 1.00 72.75 176 GLN A C 1
ATOM 1375 O O . GLN A 1 176 ? 13.834 -3.958 7.208 1.00 72.75 176 GLN A O 1
ATOM 1380 N N . THR A 1 177 ? 14.871 -2.503 8.560 1.00 73.06 177 THR A N 1
ATOM 1381 C CA . THR A 1 177 ? 14.238 -2.949 9.812 1.00 73.06 177 THR A CA 1
ATOM 1382 C C . THR A 1 177 ? 12.733 -2.691 9.884 1.00 73.06 177 THR A C 1
ATOM 1384 O O . THR A 1 177 ? 12.042 -3.350 10.652 1.00 73.06 177 THR A O 1
ATOM 1387 N N . VAL A 1 178 ? 12.217 -1.746 9.096 1.00 84.75 178 VAL A N 1
ATOM 1388 C CA . VAL A 1 178 ? 10.790 -1.374 9.074 1.00 84.75 178 VAL A CA 1
ATOM 1389 C C . VAL A 1 178 ? 10.057 -2.080 7.926 1.00 84.75 178 VAL A C 1
ATOM 1391 O O . VAL A 1 178 ? 8.829 -2.068 7.848 1.00 84.75 178 VAL A O 1
ATOM 1394 N N . ARG A 1 179 ? 10.801 -2.728 7.021 1.00 89.75 179 ARG A N 1
ATOM 1395 C CA . ARG A 1 179 ? 10.232 -3.429 5.873 1.00 89.75 179 ARG A CA 1
ATOM 1396 C C . ARG A 1 179 ? 9.612 -4.744 6.305 1.00 89.75 179 ARG A C 1
ATOM 1398 O O . ARG A 1 179 ? 10.272 -5.603 6.886 1.00 89.75 179 ARG A O 1
ATOM 1405 N N . VAL A 1 180 ? 8.368 -4.948 5.899 1.00 90.00 180 VAL A N 1
ATOM 1406 C CA . VAL A 1 180 ? 7.735 -6.259 5.936 1.00 90.00 180 VAL A CA 1
ATOM 1407 C C . VAL A 1 180 ? 7.993 -6.934 4.597 1.00 90.00 180 VAL A C 1
ATOM 1409 O O . VAL A 1 180 ? 7.600 -6.426 3.546 1.00 90.00 180 VAL A O 1
ATOM 1412 N N . SER A 1 181 ? 8.695 -8.067 4.625 1.00 90.00 181 SER A N 1
ATOM 1413 C CA . SER A 1 181 ? 8.929 -8.866 3.420 1.00 90.00 181 SER A CA 1
ATOM 1414 C C . SER A 1 181 ? 7.617 -9.447 2.915 1.00 90.00 181 SER A C 1
ATOM 1416 O O . SER A 1 181 ? 6.876 -10.072 3.676 1.00 90.00 181 SER A O 1
ATOM 1418 N N . ILE A 1 182 ? 7.362 -9.288 1.621 1.00 87.00 182 ILE A N 1
ATOM 1419 C CA . ILE A 1 182 ? 6.263 -9.974 0.956 1.00 87.00 182 ILE A CA 1
ATOM 1420 C C . ILE A 1 182 ? 6.731 -11.418 0.758 1.00 87.00 182 ILE A C 1
ATOM 1422 O O . ILE A 1 182 ? 7.686 -11.661 0.025 1.00 87.00 182 ILE A O 1
ATOM 1426 N N . ARG A 1 183 ? 6.112 -12.355 1.477 1.00 74.62 183 ARG A N 1
ATOM 1427 C CA . ARG A 1 183 ? 6.366 -13.795 1.344 1.00 74.62 183 ARG A CA 1
ATOM 1428 C C . ARG A 1 183 ? 5.363 -14.404 0.382 1.00 74.62 183 ARG A C 1
ATOM 1430 O O . ARG A 1 183 ? 4.160 -14.082 0.528 1.00 74.62 183 ARG A O 1
#